Protein AF-A0AAD9KZW5-F1 (afdb_monomer_lite)

Sequence (205 aa):
MSHDETLPKPCVVCCSQININSVEDLDCFHEEILGVPLLLRVWAEHVIQNDLSQENQIQWEGDLALLVDTSHPMIRPELERALEQARKILQSRGSFCIQVDFGPAIDQWLKVAYPRPCCTLGSIRNHKALLFITNYDKPKNCFDCTAIWWLLLGPCWLVSAPCYKLYRNFKCVDIKICPDIAVVRRTILPSGKIVEVTRCKLPFS

pLDDT: mean 77.29, std 16.33, range [33.62, 96.62]

Foldseek 3Di:
DDPPPPDPDADEPADLEDAAAALVSLVVCLVVVAQHKYKYKKWWWKWKQAPPPNDTDTPDTDIDIDTHGCNDPQNVVLVVVVSVVCSVCVVVVAWEKEKEDQPVQVVVQCCQQPPDDPRIDMDIDDIPPIHIYINDDDPDPVPPDDPVCCVVCVVVCVVVVVVVVVVCVVGYHYHYHHRNDHDWDWDQDPVRDIDTDDPDDPPDD

Organism: Ridgeia piscesae (NCBI:txid27915)

Secondary structur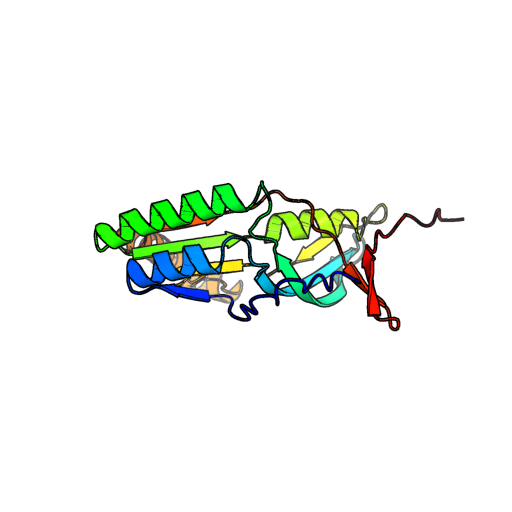e (DSSP, 8-state):
-------PPPB----SEEE--SHHHHHHHHHHHTTS-EEEEEEEEEEEEETTT--EEEEEEEEEEEEE-TTSTTTHHHHHHHHHHHHHHHHTT-EEEEEEE-HHHHHHHHHHHSPPPTTEEEEEE----EEEEESS-----TT---HHHHHHHHHHHHHHHHHHHHHHHHHEEEEEE--------EEE-TTS-EEE---PPP---

Radius of gyration: 20.92 Å; chains: 1; bounding box: 44×69×51 Å

Structure (mmCIF, N/CA/C/O backbone):
data_AF-A0AAD9KZW5-F1
#
_entry.id   AF-A0AAD9KZW5-F1
#
loop_
_atom_site.group_PDB
_atom_site.id
_atom_site.type_symbol
_atom_site.label_atom_id
_atom_site.label_alt_id
_atom_site.label_comp_id
_atom_site.label_asym_id
_atom_site.label_entity_id
_atom_site.label_seq_id
_atom_site.pdbx_PDB_ins_code
_atom_site.Cartn_x
_atom_site.Cartn_y
_atom_site.Cartn_z
_atom_site.occupancy
_atom_site.B_iso_or_equiv
_atom_site.auth_seq_id
_atom_site.auth_comp_id
_atom_site.auth_asym_id
_atom_site.auth_atom_id
_atom_site.pdbx_PDB_model_num
ATOM 1 N N . MET A 1 1 ? 14.143 -41.069 -2.132 1.00 37.19 1 MET A N 1
ATOM 2 C CA . MET A 1 1 ? 13.170 -40.249 -1.383 1.00 37.19 1 MET A CA 1
ATOM 3 C C . MET A 1 1 ? 13.412 -38.805 -1.770 1.00 37.19 1 MET A C 1
ATOM 5 O O . MET A 1 1 ? 14.279 -38.154 -1.209 1.00 37.19 1 MET A O 1
ATOM 9 N N . SER A 1 2 ? 12.751 -38.367 -2.835 1.00 34.50 2 SER A N 1
ATOM 10 C CA . SER A 1 2 ? 12.717 -36.972 -3.265 1.00 34.50 2 SER A CA 1
ATOM 11 C C . SER A 1 2 ? 11.780 -36.226 -2.323 1.00 34.50 2 SER A C 1
ATOM 13 O O . SER A 1 2 ? 10.588 -36.524 -2.291 1.00 34.50 2 SER A O 1
ATOM 15 N N . HIS A 1 3 ? 12.338 -35.328 -1.514 1.00 33.62 3 HIS A N 1
ATOM 16 C CA . HIS A 1 3 ? 11.555 -34.356 -0.766 1.00 33.62 3 HIS A CA 1
ATOM 17 C C . HIS A 1 3 ? 10.870 -33.443 -1.781 1.00 33.62 3 HIS A C 1
ATOM 19 O O . HIS A 1 3 ? 11.518 -32.632 -2.436 1.00 33.62 3 HIS A O 1
ATOM 25 N N . ASP A 1 4 ? 9.573 -33.659 -1.960 1.00 37.12 4 ASP A N 1
ATOM 26 C CA . ASP A 1 4 ? 8.692 -32.754 -2.680 1.00 37.12 4 ASP A CA 1
ATOM 27 C C . ASP A 1 4 ? 8.495 -31.538 -1.762 1.00 37.12 4 ASP A C 1
ATOM 29 O O . ASP A 1 4 ? 7.662 -31.548 -0.854 1.00 37.12 4 ASP A O 1
ATOM 33 N N . GLU A 1 5 ? 9.373 -30.538 -1.890 1.00 41.00 5 GLU A N 1
ATOM 34 C CA . GLU A 1 5 ? 9.181 -29.219 -1.285 1.00 41.00 5 GLU A CA 1
ATOM 35 C C . GLU A 1 5 ? 7.970 -28.577 -1.963 1.00 41.00 5 GLU A C 1
ATOM 37 O O . GLU A 1 5 ? 8.077 -27.843 -2.948 1.00 41.00 5 GLU A O 1
ATOM 42 N N . THR A 1 6 ? 6.783 -28.874 -1.442 1.00 42.19 6 THR A N 1
ATOM 43 C CA . THR A 1 6 ? 5.572 -28.135 -1.769 1.00 42.19 6 THR A CA 1
ATOM 44 C C . THR A 1 6 ? 5.758 -26.700 -1.293 1.00 42.19 6 THR A C 1
ATOM 46 O O . THR A 1 6 ? 5.513 -26.386 -0.128 1.00 42.19 6 THR A O 1
ATOM 49 N N . LEU A 1 7 ? 6.225 -25.837 -2.200 1.00 48.34 7 LEU A N 1
ATOM 50 C CA . LEU A 1 7 ? 6.219 -24.388 -2.035 1.00 48.34 7 LEU A CA 1
ATOM 51 C C . LEU A 1 7 ? 4.841 -23.960 -1.508 1.00 48.34 7 LEU A C 1
ATOM 53 O O . LEU A 1 7 ? 3.823 -24.401 -2.061 1.00 48.34 7 LEU A O 1
ATOM 57 N N . PRO A 1 8 ? 4.779 -23.123 -0.457 1.00 49.31 8 PRO A N 1
ATOM 58 C CA . PRO A 1 8 ? 3.511 -22.631 0.052 1.00 49.31 8 PRO A CA 1
ATOM 59 C C . PRO A 1 8 ? 2.745 -21.970 -1.095 1.00 49.31 8 PRO A C 1
ATOM 61 O O . PRO A 1 8 ? 3.276 -21.116 -1.811 1.00 49.31 8 PRO A O 1
ATOM 64 N N . LYS A 1 9 ? 1.500 -22.412 -1.307 1.00 50.34 9 LYS A N 1
ATOM 65 C CA . LYS A 1 9 ? 0.620 -21.802 -2.305 1.00 50.34 9 LYS A CA 1
ATOM 66 C C . LYS A 1 9 ? 0.471 -20.322 -1.938 1.00 50.34 9 LYS A C 1
ATOM 68 O O . LYS A 1 9 ? 0.124 -20.039 -0.793 1.00 50.34 9 LYS A O 1
ATOM 73 N N . PRO A 1 10 ? 0.741 -19.386 -2.862 1.00 52.50 10 PRO A N 1
ATOM 74 C CA . PRO A 1 10 ? 0.616 -17.971 -2.556 1.00 52.50 10 PRO A CA 1
ATOM 75 C C . PRO A 1 10 ? -0.830 -17.654 -2.171 1.00 52.50 10 PRO A C 1
ATOM 77 O O . PRO A 1 10 ? -1.760 -18.070 -2.870 1.00 52.50 10 PRO A O 1
ATOM 80 N N . CYS A 1 11 ? -1.021 -16.902 -1.085 1.00 50.88 11 CYS A N 1
ATOM 81 C CA . CYS A 1 11 ? -2.323 -16.320 -0.787 1.00 50.88 11 CYS A CA 1
ATOM 82 C C . CYS A 1 11 ? -2.578 -15.210 -1.804 1.00 50.88 11 CYS A C 1
ATOM 84 O O . CYS A 1 11 ? -1.942 -14.152 -1.809 1.00 50.88 11 CYS A O 1
ATOM 86 N N . VAL A 1 12 ? -3.500 -15.482 -2.725 1.00 48.91 12 VAL A N 1
ATOM 87 C CA . VAL A 1 12 ? -3.888 -14.531 -3.761 1.00 48.91 12 VAL A CA 1
ATOM 88 C C . VAL A 1 12 ? -4.781 -13.469 -3.130 1.00 48.91 12 VAL A C 1
ATOM 90 O O . VAL A 1 12 ? -6.002 -13.594 -3.095 1.00 48.91 12 VAL A O 1
ATOM 93 N N . VAL A 1 13 ? -4.171 -12.392 -2.643 1.00 53.22 13 VAL A N 1
ATOM 94 C CA . VAL A 1 13 ? -4.897 -11.189 -2.232 1.00 53.22 13 VAL A CA 1
ATOM 95 C C . VAL A 1 13 ? -5.013 -10.258 -3.438 1.00 53.22 13 VAL A C 1
ATOM 97 O O . VAL A 1 13 ? -4.308 -9.265 -3.567 1.00 53.22 13 VAL A O 1
ATOM 100 N N . CYS A 1 14 ? -5.948 -10.557 -4.343 1.00 50.81 14 CYS A N 1
ATOM 101 C CA . CYS A 1 14 ? -6.232 -9.695 -5.502 1.00 50.81 14 CYS A CA 1
ATOM 102 C C . CYS A 1 14 ? -6.841 -8.327 -5.133 1.00 50.81 14 CYS A C 1
ATOM 104 O O . CYS A 1 14 ? -7.080 -7.502 -6.017 1.00 50.81 14 CYS A O 1
ATOM 106 N N . CYS A 1 15 ? -7.127 -8.080 -3.855 1.00 59.62 15 CYS A N 1
ATOM 107 C CA . CYS A 1 15 ? -7.791 -6.869 -3.402 1.00 59.62 15 CYS A CA 1
ATOM 108 C C . CYS A 1 15 ? -6.768 -5.848 -2.896 1.00 59.62 15 CYS A C 1
ATOM 110 O O . CYS A 1 15 ? -5.981 -6.128 -2.001 1.00 59.62 15 CYS A O 1
ATOM 112 N N . SER A 1 16 ? -6.851 -4.610 -3.390 1.00 76.88 16 SER A N 1
ATOM 113 C CA . SER A 1 16 ? -6.118 -3.463 -2.823 1.00 76.88 16 SER A CA 1
ATOM 114 C C . SER A 1 16 ? -6.596 -3.074 -1.414 1.00 76.88 16 SER A C 1
ATOM 116 O O . SER A 1 16 ? -6.109 -2.100 -0.846 1.00 76.88 16 SER A O 1
ATOM 118 N N . GLN A 1 17 ? -7.601 -3.771 -0.874 1.00 88.19 17 GLN A N 1
ATOM 119 C CA . GLN A 1 17 ? -8.235 -3.493 0.409 1.00 88.19 17 GLN A CA 1
ATOM 120 C C . GLN A 1 17 ? -8.624 -4.777 1.117 1.00 88.19 17 GLN A C 1
ATOM 122 O O . GLN A 1 17 ? -9.212 -5.665 0.504 1.00 88.19 17 GLN A O 1
ATOM 127 N N . ILE A 1 18 ? -8.381 -4.796 2.417 1.00 90.38 18 ILE A N 1
ATOM 128 C CA . ILE A 1 18 ? -8.800 -5.830 3.346 1.00 90.38 18 ILE A CA 1
ATOM 129 C C . ILE A 1 18 ? -9.599 -5.133 4.441 1.00 90.38 18 ILE A C 1
ATOM 131 O O . ILE A 1 18 ? -9.119 -4.170 5.046 1.00 90.38 18 ILE A O 1
ATOM 135 N N . ASN A 1 19 ? -10.831 -5.591 4.647 1.00 93.31 19 ASN A N 1
ATOM 136 C CA . ASN A 1 19 ? -11.713 -5.049 5.671 1.00 93.31 19 ASN A CA 1
ATOM 137 C C . ASN A 1 19 ? -11.668 -5.948 6.902 1.00 93.31 19 ASN A C 1
ATOM 139 O O . ASN A 1 19 ? -11.844 -7.156 6.776 1.00 93.31 19 ASN A O 1
ATOM 143 N N . ILE A 1 20 ? -11.447 -5.352 8.069 1.00 93.31 20 ILE A N 1
ATOM 144 C CA . ILE A 1 20 ? -11.338 -6.050 9.353 1.00 93.31 20 ILE A CA 1
ATOM 145 C C . ILE A 1 20 ? -12.398 -5.468 10.274 1.00 93.31 20 ILE A C 1
ATOM 147 O O . ILE A 1 20 ? -12.357 -4.273 10.539 1.00 93.31 20 ILE A O 1
ATOM 151 N N . ASN A 1 21 ? -13.357 -6.261 10.749 1.00 91.56 21 ASN A N 1
ATOM 152 C CA . ASN A 1 21 ? -14.481 -5.723 11.525 1.00 91.56 21 ASN A CA 1
ATOM 153 C C . ASN A 1 21 ? -14.332 -5.959 13.031 1.00 91.56 21 ASN A C 1
ATOM 155 O O . ASN A 1 21 ? -14.952 -5.252 13.826 1.00 91.56 21 ASN A O 1
ATOM 159 N N . SER A 1 22 ? -13.517 -6.935 13.422 1.00 94.06 22 SER A N 1
ATOM 160 C CA . SER A 1 22 ? -13.339 -7.368 14.805 1.00 94.06 22 SER A CA 1
ATOM 161 C C . SER A 1 22 ? -11.859 -7.557 15.160 1.00 94.06 22 SER A C 1
ATOM 163 O O . SER A 1 22 ? -10.981 -7.513 14.295 1.00 94.06 22 SER A O 1
ATOM 165 N N . VAL A 1 23 ? -11.568 -7.730 16.453 1.00 95.25 23 VAL A N 1
ATOM 166 C CA . VAL A 1 23 ? -10.206 -8.062 16.911 1.00 95.25 23 VAL A CA 1
ATOM 167 C C . VAL A 1 23 ? -9.852 -9.485 16.486 1.00 95.25 23 VAL A C 1
ATOM 169 O O . VAL A 1 23 ? -8.722 -9.745 16.094 1.00 95.25 23 VAL A O 1
ATOM 172 N N . GLU A 1 24 ? -10.836 -10.376 16.490 1.00 95.06 24 GLU A N 1
ATOM 173 C CA . GLU A 1 24 ? -10.707 -11.763 16.069 1.00 95.06 24 GLU A CA 1
ATOM 174 C C . GLU A 1 24 ? -10.350 -11.856 14.579 1.00 95.06 24 GLU A C 1
ATOM 176 O O . GLU A 1 24 ? -9.455 -12.614 14.213 1.00 95.06 24 GLU A O 1
ATOM 181 N N . ASP A 1 25 ? -10.976 -11.030 13.732 1.00 94.06 25 ASP A N 1
ATOM 182 C CA . ASP A 1 25 ? -10.659 -10.927 12.302 1.00 94.06 25 ASP A CA 1
ATOM 183 C C . ASP A 1 25 ? -9.210 -10.459 12.099 1.00 94.06 25 ASP A C 1
ATOM 185 O O . ASP A 1 25 ? -8.518 -10.941 11.202 1.00 94.06 25 ASP A O 1
ATOM 189 N N . LEU A 1 26 ? -8.746 -9.514 12.928 1.00 94.12 26 LEU A N 1
ATOM 190 C CA . LEU A 1 26 ? -7.375 -9.006 12.874 1.00 94.12 26 LEU A CA 1
ATOM 191 C C . LEU A 1 26 ? -6.365 -10.081 13.275 1.00 94.12 26 LEU A C 1
ATOM 193 O O . LEU A 1 26 ? -5.326 -10.200 12.628 1.00 94.12 26 LEU A O 1
ATOM 197 N N . ASP A 1 27 ? -6.666 -10.844 14.323 1.00 93.75 27 ASP A N 1
ATOM 198 C CA . ASP A 1 27 ? -5.808 -11.921 14.813 1.00 93.75 27 ASP A CA 1
ATOM 199 C C . ASP A 1 27 ? -5.730 -13.063 13.789 1.00 93.75 27 ASP A C 1
ATOM 201 O O . ASP A 1 27 ? -4.630 -13.501 13.451 1.00 93.75 27 ASP A O 1
ATOM 205 N N . CYS A 1 28 ? -6.865 -13.459 13.199 1.00 92.06 28 CYS A N 1
ATOM 206 C CA . CYS A 1 28 ? -6.894 -14.428 12.100 1.00 92.06 28 CYS A CA 1
ATOM 207 C C . CYS A 1 28 ? -6.081 -13.923 10.901 1.00 92.06 28 CYS A C 1
ATOM 209 O O . CYS A 1 28 ? -5.241 -14.642 10.365 1.00 92.06 28 CYS A O 1
ATOM 211 N N . PHE A 1 29 ? -6.272 -12.659 10.510 1.00 91.19 29 PHE A N 1
ATOM 212 C CA . PHE A 1 29 ? -5.513 -12.055 9.417 1.00 91.19 29 PHE A CA 1
ATOM 213 C C . PHE A 1 29 ? -4.005 -12.036 9.703 1.00 91.19 29 PHE A C 1
ATOM 215 O O . PHE A 1 29 ? -3.205 -12.339 8.821 1.00 91.19 29 PHE A O 1
ATOM 222 N N . HIS A 1 30 ? -3.604 -11.694 10.926 1.00 91.81 30 HIS A N 1
ATOM 223 C CA . HIS A 1 30 ? -2.207 -11.684 11.345 1.00 91.81 30 HIS A CA 1
ATOM 224 C C . HIS A 1 30 ? -1.568 -13.078 11.232 1.00 91.81 30 HIS A C 1
ATOM 226 O O . HIS A 1 30 ? -0.461 -13.196 10.709 1.00 91.81 30 HIS A O 1
ATOM 232 N N . GLU A 1 31 ? -2.264 -14.131 11.665 1.00 89.81 31 GLU A N 1
ATOM 233 C CA . GLU A 1 31 ? -1.779 -15.514 11.567 1.00 89.81 31 GLU A CA 1
ATOM 234 C C . GLU A 1 31 ? -1.714 -16.026 10.121 1.00 89.81 31 GLU A C 1
ATOM 236 O O . GLU A 1 31 ? -0.766 -16.724 9.763 1.00 89.81 31 GLU A O 1
ATOM 241 N N . GLU A 1 32 ? -2.679 -15.660 9.275 1.00 87.31 32 GLU A N 1
ATOM 242 C CA . GLU A 1 32 ? -2.733 -16.115 7.881 1.00 87.31 32 GLU A CA 1
ATOM 243 C C . GLU A 1 32 ? -1.756 -15.381 6.960 1.00 87.31 32 GLU A C 1
ATOM 245 O O . GLU A 1 32 ? -1.274 -15.953 5.980 1.00 87.31 32 GLU A O 1
ATOM 250 N N . ILE A 1 33 ? -1.486 -14.100 7.224 1.00 86.62 33 ILE A N 1
ATOM 251 C CA . ILE A 1 33 ? -0.724 -13.261 6.298 1.00 86.62 33 ILE A CA 1
ATOM 252 C C . ILE A 1 33 ? 0.775 -13.291 6.559 1.00 86.62 33 ILE A C 1
ATOM 254 O O . ILE A 1 33 ? 1.571 -13.123 5.630 1.00 86.62 33 ILE A O 1
ATOM 258 N N . LEU A 1 34 ? 1.182 -13.477 7.814 1.00 85.25 34 LEU A N 1
ATOM 259 C CA . LEU A 1 34 ? 2.588 -13.490 8.180 1.00 85.25 34 LEU A CA 1
ATOM 260 C C . LEU A 1 34 ? 3.232 -14.805 7.755 1.00 85.25 34 LEU A C 1
ATOM 262 O O . LEU A 1 34 ? 2.826 -15.886 8.164 1.00 85.25 34 LEU A O 1
ATOM 266 N N . GLY A 1 35 ? 4.278 -14.709 6.938 1.00 79.31 35 GLY A N 1
ATOM 267 C CA . GLY A 1 35 ? 4.951 -15.887 6.394 1.00 79.31 35 GLY A CA 1
ATOM 268 C C . GLY A 1 35 ? 4.395 -16.355 5.053 1.00 79.31 35 GLY A C 1
ATOM 269 O O . GLY A 1 35 ? 4.996 -17.225 4.425 1.00 79.31 35 GLY A O 1
ATOM 270 N N . VAL A 1 36 ? 3.291 -15.765 4.585 1.00 86.06 36 VAL A N 1
ATOM 271 C CA . VAL A 1 36 ? 2.686 -16.102 3.297 1.00 86.06 36 VAL A CA 1
ATOM 272 C C . VAL A 1 36 ? 2.914 -14.976 2.288 1.00 86.06 36 VAL A C 1
ATOM 274 O O . VAL A 1 36 ? 2.609 -13.816 2.575 1.00 86.06 36 VAL A O 1
ATOM 277 N N . PRO A 1 37 ? 3.419 -15.282 1.078 1.00 85.62 37 PRO A N 1
ATOM 278 C CA . PRO A 1 37 ? 3.633 -14.255 0.078 1.00 85.62 37 PRO A CA 1
ATOM 279 C C . PRO A 1 37 ? 2.299 -13.690 -0.429 1.00 85.62 37 PRO A C 1
ATOM 281 O O . PRO A 1 37 ? 1.386 -14.426 -0.808 1.00 85.62 37 PRO A O 1
ATOM 284 N N . LEU A 1 38 ? 2.229 -12.363 -0.475 1.00 86.69 38 LEU A N 1
ATOM 285 C CA . LEU A 1 38 ? 1.104 -11.571 -0.953 1.00 86.69 38 LEU A CA 1
ATOM 286 C C . LEU A 1 38 ? 1.261 -11.263 -2.440 1.00 86.69 38 LEU A C 1
ATOM 288 O O . LEU A 1 38 ? 2.263 -10.685 -2.851 1.00 86.69 38 LEU A O 1
ATOM 292 N N . LEU A 1 39 ? 0.257 -11.589 -3.250 1.00 86.81 39 LEU A N 1
ATOM 293 C CA . LEU A 1 39 ? 0.240 -11.229 -4.668 1.00 86.81 39 LEU A CA 1
ATOM 294 C C . LEU A 1 39 ? -0.642 -10.000 -4.914 1.00 86.81 39 LEU A C 1
ATOM 296 O O . LEU A 1 39 ? -1.858 -10.087 -4.794 1.00 86.81 39 LEU A O 1
ATOM 300 N N . LEU A 1 40 ? -0.041 -8.886 -5.325 1.00 84.94 40 LEU A N 1
ATOM 301 C CA . LEU A 1 40 ? -0.713 -7.620 -5.620 1.00 84.94 40 LEU A CA 1
ATOM 302 C C . LEU A 1 40 ? -0.682 -7.326 -7.125 1.00 84.94 40 LEU A C 1
ATOM 304 O O . LEU A 1 40 ? 0.330 -7.539 -7.792 1.00 84.94 40 LEU A O 1
ATOM 308 N N . ARG A 1 41 ? -1.772 -6.775 -7.668 1.00 84.06 41 ARG A N 1
ATOM 309 C CA . ARG A 1 41 ? -1.778 -6.197 -9.021 1.00 84.06 41 ARG A CA 1
ATOM 310 C C . ARG A 1 41 ? -1.310 -4.749 -8.947 1.00 84.06 41 ARG A C 1
ATOM 312 O O . ARG A 1 41 ? -1.882 -3.958 -8.202 1.00 84.06 41 ARG A O 1
ATOM 319 N N . VAL A 1 42 ? -0.313 -4.401 -9.750 1.00 81.94 42 VAL A N 1
ATOM 320 C CA . VAL A 1 42 ? 0.249 -3.052 -9.826 1.00 81.94 42 VAL A CA 1
ATOM 321 C C . VAL A 1 42 ? 0.213 -2.587 -11.271 1.00 81.94 42 VAL A C 1
ATOM 323 O O . VAL A 1 42 ? 0.695 -3.281 -12.155 1.00 81.94 42 VAL A O 1
ATOM 326 N N . TRP A 1 43 ? -0.326 -1.398 -11.514 1.00 79.25 43 TRP A N 1
ATOM 327 C CA . TRP A 1 43 ? -0.196 -0.735 -12.810 1.00 79.25 43 TRP A CA 1
ATOM 328 C C . TRP A 1 43 ? 1.047 0.155 -12.801 1.00 79.25 43 TRP A C 1
ATOM 330 O O . TRP A 1 43 ? 1.352 0.781 -11.780 1.00 79.25 43 TRP A O 1
ATOM 340 N N . ALA A 1 44 ? 1.796 0.174 -13.898 1.00 75.75 44 ALA A N 1
ATOM 341 C CA . ALA A 1 44 ? 3.046 0.906 -13.989 1.00 75.75 44 ALA A CA 1
ATOM 342 C C . ALA A 1 44 ? 3.219 1.583 -15.351 1.00 75.75 44 ALA A C 1
ATOM 344 O O . ALA A 1 44 ? 3.018 0.956 -16.389 1.00 75.75 44 ALA A O 1
ATOM 345 N N . GLU A 1 45 ? 3.649 2.846 -15.322 1.00 74.88 45 GLU A N 1
ATOM 346 C CA . GLU A 1 45 ? 3.893 3.668 -16.506 1.00 74.88 45 GLU A CA 1
ATOM 347 C C . GLU A 1 45 ? 5.296 4.292 -16.450 1.00 74.88 45 GLU A C 1
ATOM 349 O O . GLU A 1 45 ? 5.691 4.936 -15.471 1.00 74.88 45 GLU A O 1
ATOM 354 N N . HIS A 1 46 ? 6.060 4.104 -17.523 1.00 71.25 46 HIS A N 1
ATOM 355 C CA . HIS A 1 46 ? 7.360 4.722 -17.738 1.00 71.25 46 HIS A CA 1
ATOM 356 C C . HIS A 1 46 ? 7.252 5.769 -18.851 1.00 71.25 46 HIS A C 1
ATOM 358 O O . HIS A 1 46 ? 7.108 5.432 -20.031 1.00 71.25 46 HIS A O 1
ATOM 364 N N . VAL A 1 47 ? 7.352 7.044 -18.471 1.00 72.31 47 VAL A N 1
ATOM 365 C CA . VAL A 1 47 ? 7.280 8.186 -19.388 1.00 72.31 47 VAL A CA 1
ATOM 366 C C . VAL A 1 47 ? 8.680 8.755 -19.594 1.00 72.31 47 VAL A C 1
ATOM 368 O O . VAL A 1 47 ? 9.387 9.057 -18.632 1.00 72.31 47 VAL A O 1
ATOM 371 N N . ILE A 1 48 ? 9.084 8.941 -20.847 1.00 68.06 48 ILE A N 1
ATOM 372 C CA . ILE A 1 48 ? 10.270 9.724 -21.198 1.00 68.06 48 ILE A CA 1
ATOM 373 C C . ILE A 1 48 ? 9.809 11.120 -21.603 1.00 68.06 48 ILE A C 1
ATOM 375 O O . ILE A 1 48 ? 8.973 11.270 -22.492 1.00 68.06 48 ILE A O 1
ATOM 379 N N . GLN A 1 49 ? 10.378 12.141 -20.971 1.00 65.06 49 GLN A N 1
ATOM 380 C CA . GLN A 1 49 ? 10.271 13.516 -21.430 1.00 65.06 49 GLN A CA 1
ATOM 381 C C . GLN A 1 49 ? 11.550 13.878 -22.189 1.00 65.06 49 GLN A C 1
ATOM 383 O O . GLN A 1 49 ? 12.661 13.759 -21.660 1.00 65.06 49 GLN A O 1
ATOM 388 N N . ASN A 1 50 ? 11.387 14.294 -23.444 1.00 60.47 50 ASN A N 1
ATOM 389 C CA . ASN A 1 50 ? 12.474 14.856 -24.236 1.00 60.47 50 ASN A CA 1
ATOM 390 C C . ASN A 1 50 ? 12.598 16.352 -23.934 1.00 60.47 50 ASN A C 1
ATOM 392 O O . ASN A 1 50 ? 11.635 17.103 -24.105 1.00 60.47 50 ASN A O 1
ATOM 396 N N . ASP A 1 51 ? 13.801 16.791 -23.558 1.00 59.28 51 ASP A N 1
ATOM 397 C CA . ASP A 1 51 ? 14.092 18.195 -23.222 1.00 59.28 51 ASP A CA 1
ATOM 398 C C . ASP A 1 51 ? 13.799 19.158 -24.389 1.00 59.28 51 ASP A C 1
ATOM 400 O O . ASP A 1 51 ? 13.520 20.335 -24.174 1.00 59.28 51 ASP A O 1
ATOM 404 N N . LEU A 1 52 ? 13.823 18.655 -25.629 1.00 58.47 52 LEU A N 1
ATOM 405 C CA . LEU A 1 52 ? 13.650 19.451 -26.847 1.00 58.47 52 LEU A CA 1
ATOM 406 C C . LEU A 1 52 ? 12.193 19.617 -27.300 1.00 58.47 52 LEU A C 1
ATOM 408 O O . LEU A 1 52 ? 11.904 20.580 -28.005 1.00 58.47 52 LEU A O 1
ATOM 412 N N . SER A 1 53 ? 11.284 18.705 -26.938 1.00 56.66 53 SER A N 1
ATOM 413 C CA . SER A 1 53 ? 9.914 18.708 -27.477 1.00 56.66 53 SER A CA 1
ATOM 414 C C . SER A 1 53 ? 8.821 18.983 -26.446 1.00 56.66 53 SER A C 1
ATOM 416 O O . SER A 1 53 ? 7.676 19.144 -26.850 1.00 56.66 53 SER A O 1
ATOM 418 N N . GLN A 1 54 ? 9.122 19.038 -25.139 1.00 57.00 54 GLN A N 1
ATOM 419 C CA . GLN A 1 54 ? 8.134 19.103 -24.036 1.00 57.00 54 GLN A CA 1
ATOM 420 C C . GLN A 1 54 ? 7.031 18.019 -24.061 1.00 57.00 54 GLN A C 1
ATOM 422 O O . GLN A 1 54 ? 6.243 17.930 -23.119 1.00 57.00 54 GLN A O 1
ATOM 427 N N . GLU A 1 55 ? 6.988 17.163 -25.079 1.00 58.03 55 GLU A N 1
ATOM 428 C CA . GLU A 1 55 ? 6.049 16.064 -25.204 1.00 58.03 55 GLU A CA 1
ATOM 429 C C . GLU A 1 55 ? 6.496 14.888 -24.338 1.00 58.03 55 GLU A C 1
ATOM 431 O O . GLU A 1 55 ? 7.634 14.413 -24.397 1.00 58.03 55 GLU A O 1
ATOM 436 N N . ASN A 1 56 ? 5.558 14.421 -23.519 1.00 63.47 56 ASN A N 1
ATOM 437 C CA . ASN A 1 56 ? 5.697 13.196 -22.753 1.00 63.47 56 ASN A CA 1
ATOM 438 C C . ASN A 1 56 ? 5.445 12.018 -23.688 1.00 63.47 56 ASN A C 1
ATOM 440 O O . ASN A 1 56 ? 4.314 11.813 -24.130 1.00 63.47 56 ASN A O 1
ATOM 444 N N . GLN A 1 57 ? 6.476 11.228 -23.964 1.00 66.31 57 GLN A N 1
ATOM 445 C CA . GLN A 1 57 ? 6.319 9.984 -24.698 1.00 66.31 57 GLN A CA 1
ATOM 446 C C . GLN A 1 57 ? 6.221 8.825 -23.704 1.00 66.31 57 GLN A C 1
ATOM 448 O O . GLN A 1 57 ? 7.150 8.563 -22.935 1.00 66.31 57 GLN A O 1
ATOM 453 N N . ILE A 1 58 ? 5.090 8.118 -23.718 1.00 67.25 58 ILE A N 1
ATOM 454 C CA . ILE A 1 58 ? 4.927 6.875 -22.957 1.00 67.25 58 ILE A CA 1
ATOM 455 C C . ILE A 1 58 ? 5.830 5.832 -23.614 1.00 67.25 58 ILE A C 1
ATOM 457 O O . ILE A 1 58 ? 5.585 5.405 -24.741 1.00 67.25 58 ILE A O 1
ATOM 461 N N . GLN A 1 59 ? 6.908 5.449 -22.932 1.00 69.25 59 GLN A N 1
ATOM 462 C CA . GLN A 1 59 ? 7.816 4.422 -23.438 1.00 69.25 59 GLN A CA 1
ATOM 463 C C . GLN A 1 59 ? 7.268 3.026 -23.145 1.00 69.25 59 GLN A C 1
ATOM 465 O O . GLN A 1 59 ? 7.463 2.100 -23.931 1.00 69.25 59 GLN A O 1
ATOM 470 N N . TRP A 1 60 ? 6.618 2.865 -21.993 1.00 70.06 60 TRP A N 1
ATOM 471 C CA . TRP A 1 60 ? 6.050 1.596 -21.573 1.00 70.06 60 TRP A CA 1
ATOM 472 C C . TRP A 1 60 ? 4.914 1.812 -20.574 1.00 70.06 60 TRP A C 1
ATOM 474 O O . TRP A 1 60 ? 5.050 2.592 -19.635 1.00 70.06 60 TRP A O 1
ATOM 484 N N . GLU A 1 61 ? 3.825 1.078 -20.758 1.00 77.31 61 GLU A N 1
ATOM 485 C CA . GLU A 1 61 ? 2.704 0.986 -19.828 1.00 77.31 61 GLU A CA 1
ATOM 486 C C . GLU A 1 61 ? 2.331 -0.493 -19.689 1.00 77.31 61 GLU A C 1
ATOM 488 O O . GLU A 1 61 ? 2.303 -1.225 -20.686 1.00 77.31 61 GLU A O 1
ATOM 493 N N . GLY A 1 62 ? 2.066 -0.960 -18.468 1.00 74.12 62 GLY A N 1
ATOM 494 C CA . GLY A 1 62 ? 1.611 -2.331 -18.276 1.00 74.12 62 GLY A CA 1
ATOM 495 C C . GLY A 1 62 ? 1.127 -2.679 -16.874 1.00 74.12 62 GLY A C 1
ATOM 496 O O . GLY A 1 62 ? 1.527 -2.085 -15.871 1.00 74.12 62 GLY A O 1
ATOM 497 N N . ASP A 1 63 ? 0.281 -3.710 -16.824 1.00 80.00 63 ASP A N 1
ATOM 498 C CA . ASP A 1 63 ? -0.084 -4.413 -15.598 1.00 80.00 63 ASP A CA 1
ATOM 499 C C . ASP A 1 63 ? 1.045 -5.365 -15.175 1.00 80.00 63 ASP A C 1
ATOM 501 O O . ASP A 1 63 ? 1.495 -6.223 -15.938 1.00 80.00 63 ASP A O 1
ATOM 505 N N . LEU A 1 64 ? 1.482 -5.227 -13.929 1.00 79.94 64 LEU A N 1
ATOM 506 C CA . LEU A 1 64 ? 2.467 -6.067 -13.267 1.00 79.94 64 LEU A CA 1
ATOM 507 C C . LEU A 1 64 ? 1.833 -6.799 -12.085 1.00 79.94 64 LEU A C 1
ATOM 509 O O . LEU A 1 64 ? 0.873 -6.340 -11.464 1.00 79.94 64 LEU A O 1
ATOM 513 N N . ALA A 1 65 ? 2.427 -7.937 -11.745 1.00 84.75 65 ALA A N 1
ATOM 514 C CA . ALA A 1 65 ? 2.147 -8.651 -10.513 1.00 84.75 65 ALA A CA 1
ATOM 515 C C . ALA A 1 65 ? 3.318 -8.440 -9.545 1.00 84.75 65 ALA A C 1
ATOM 517 O O . ALA A 1 65 ? 4.459 -8.776 -9.865 1.00 84.75 65 ALA A O 1
ATOM 518 N N . LEU A 1 66 ? 3.038 -7.870 -8.377 1.00 85.75 66 LEU A N 1
ATOM 519 C CA . LEU A 1 66 ? 3.991 -7.689 -7.291 1.00 85.75 66 LEU A CA 1
ATOM 520 C C . LEU A 1 66 ? 3.782 -8.811 -6.276 1.00 85.75 66 LEU A C 1
ATOM 522 O O . LEU A 1 66 ? 2.740 -8.881 -5.632 1.00 85.75 66 LEU A O 1
ATOM 526 N N . LEU A 1 67 ? 4.777 -9.683 -6.138 1.00 88.69 67 LEU A N 1
ATOM 527 C CA . LEU A 1 67 ? 4.801 -10.698 -5.092 1.00 88.69 67 LEU A CA 1
ATOM 528 C C . LEU A 1 67 ? 5.598 -10.154 -3.903 1.00 88.69 67 LEU A C 1
ATOM 530 O O . LEU A 1 67 ? 6.795 -9.900 -4.026 1.00 88.69 67 LEU A O 1
ATOM 534 N N . VAL A 1 68 ? 4.932 -9.968 -2.771 1.00 88.00 68 VAL A N 1
ATOM 535 C CA . VAL A 1 68 ? 5.509 -9.430 -1.541 1.00 88.00 68 VAL A CA 1
ATOM 536 C C . VAL A 1 68 ? 5.698 -10.564 -0.547 1.00 88.00 68 VAL A C 1
ATOM 538 O O . VAL A 1 68 ? 4.731 -11.172 -0.100 1.00 88.00 68 VAL A O 1
ATOM 541 N N . ASP A 1 69 ? 6.943 -10.835 -0.180 1.00 89.00 69 ASP A N 1
ATOM 542 C CA . ASP A 1 69 ? 7.259 -11.788 0.880 1.00 89.00 69 ASP A CA 1
ATOM 543 C C . ASP A 1 69 ? 7.077 -11.134 2.257 1.00 89.00 69 ASP A C 1
ATOM 545 O O . ASP A 1 69 ? 7.930 -10.379 2.722 1.00 89.00 69 ASP A O 1
ATOM 549 N N . THR A 1 70 ? 5.961 -11.419 2.928 1.00 88.62 70 THR A N 1
ATOM 550 C CA . THR A 1 70 ? 5.658 -10.866 4.259 1.00 88.62 70 THR A CA 1
ATOM 551 C C . THR A 1 70 ? 6.577 -11.398 5.355 1.00 88.62 70 THR A C 1
ATOM 553 O O . THR A 1 70 ? 6.623 -10.811 6.434 1.00 88.62 70 THR A O 1
ATOM 556 N N . SER A 1 71 ? 7.330 -12.474 5.098 1.00 88.31 71 SER A N 1
ATOM 557 C CA . SER A 1 71 ? 8.330 -13.008 6.027 1.00 88.31 71 SER A CA 1
ATOM 558 C C . SER A 1 71 ? 9.639 -12.215 6.012 1.00 88.31 71 SER A C 1
ATOM 560 O O . SER A 1 71 ? 10.459 -12.361 6.921 1.00 88.31 71 SER A O 1
ATOM 562 N N . HIS A 1 72 ? 9.825 -11.353 5.005 1.00 87.88 72 HIS A N 1
ATOM 563 C CA . HIS A 1 72 ? 11.058 -10.609 4.804 1.00 87.88 72 HIS A CA 1
ATOM 564 C C . HIS A 1 72 ? 11.390 -9.746 6.037 1.00 87.88 72 HIS A C 1
ATOM 566 O O . HIS A 1 72 ? 10.516 -9.021 6.526 1.00 87.88 72 HIS A O 1
ATOM 572 N N . PRO A 1 73 ? 12.650 -9.739 6.521 1.00 87.38 73 PRO A N 1
ATOM 573 C CA . PRO A 1 73 ? 13.039 -9.087 7.779 1.00 87.38 73 PRO A CA 1
ATOM 574 C C . PRO A 1 73 ? 12.808 -7.571 7.809 1.00 87.38 73 PRO A C 1
ATOM 576 O O . PRO A 1 73 ? 12.795 -6.983 8.884 1.00 87.38 73 PRO A O 1
ATOM 579 N N . MET A 1 74 ? 12.617 -6.935 6.651 1.00 86.50 74 MET A N 1
ATOM 580 C CA . MET A 1 74 ? 12.278 -5.509 6.559 1.00 86.50 74 MET A CA 1
ATOM 581 C C . MET A 1 74 ? 10.771 -5.234 6.443 1.00 86.50 74 MET A C 1
ATOM 583 O O . MET A 1 74 ? 10.349 -4.128 6.745 1.00 86.50 74 MET A O 1
ATOM 587 N N . ILE A 1 75 ? 9.954 -6.216 6.040 1.00 89.38 75 ILE A N 1
ATOM 588 C CA . ILE A 1 75 ? 8.487 -6.062 5.947 1.00 89.38 75 ILE A CA 1
ATOM 589 C C . ILE A 1 75 ? 7.839 -6.487 7.251 1.00 89.38 75 ILE A C 1
ATOM 591 O O . ILE A 1 75 ? 7.016 -5.763 7.808 1.00 89.38 75 ILE A O 1
ATOM 595 N N . ARG A 1 76 ? 8.231 -7.666 7.741 1.00 91.62 76 ARG A N 1
ATOM 596 C CA . ARG A 1 76 ? 7.595 -8.321 8.876 1.00 91.62 76 ARG A CA 1
ATOM 597 C C . ARG A 1 76 ? 7.505 -7.416 10.109 1.00 91.62 76 ARG A C 1
ATOM 599 O O . ARG A 1 76 ? 6.392 -7.242 10.596 1.00 91.62 76 ARG A O 1
ATOM 606 N N . PRO A 1 77 ? 8.590 -6.768 10.582 1.00 92.50 77 PRO A N 1
ATOM 607 C CA . PRO A 1 77 ? 8.513 -5.965 11.801 1.00 92.50 77 PRO A CA 1
ATOM 608 C C . PRO A 1 77 ? 7.658 -4.706 11.633 1.00 92.50 77 PRO A C 1
ATOM 610 O O . PRO A 1 77 ? 7.041 -4.246 12.593 1.00 92.50 77 PRO A O 1
ATOM 613 N N . GLU A 1 78 ? 7.632 -4.118 10.433 1.00 93.31 78 GLU A N 1
ATOM 614 C CA . GLU A 1 78 ? 6.799 -2.945 10.159 1.00 93.31 78 GLU A CA 1
ATOM 615 C C . GLU A 1 78 ? 5.319 -3.319 10.117 1.00 93.31 78 GLU A C 1
ATOM 617 O O . GLU A 1 78 ? 4.492 -2.627 10.716 1.00 93.31 78 GLU A O 1
ATOM 622 N N . LEU A 1 79 ? 5.000 -4.441 9.467 1.00 93.00 79 LEU A N 1
ATOM 623 C CA . LEU A 1 79 ? 3.646 -4.969 9.382 1.00 93.00 79 LEU A CA 1
ATOM 624 C C . LEU A 1 79 ? 3.127 -5.402 10.759 1.00 93.00 79 LEU A C 1
ATOM 626 O O . LEU A 1 79 ? 2.045 -4.974 11.149 1.00 93.00 79 LEU A O 1
ATOM 630 N N . GLU A 1 80 ? 3.911 -6.161 11.528 1.00 94.94 80 GLU A N 1
ATOM 631 C CA . GLU A 1 80 ? 3.574 -6.561 12.904 1.00 94.94 80 GLU A CA 1
ATOM 632 C C . GLU A 1 80 ? 3.331 -5.332 13.793 1.00 94.94 80 GLU A C 1
ATOM 634 O O . GLU A 1 80 ? 2.325 -5.257 14.497 1.00 94.94 80 GLU A O 1
ATOM 639 N N . ARG A 1 81 ? 4.196 -4.310 13.711 1.00 95.38 81 ARG A N 1
ATOM 640 C CA . ARG A 1 81 ? 4.021 -3.059 14.464 1.00 95.38 81 ARG A CA 1
ATOM 641 C C . ARG A 1 81 ? 2.715 -2.349 14.104 1.00 95.38 81 ARG A C 1
ATOM 643 O O . ARG A 1 81 ? 2.044 -1.834 14.997 1.00 95.38 81 ARG A O 1
ATOM 650 N N . ALA A 1 82 ? 2.368 -2.286 12.822 1.00 95.88 82 ALA A N 1
ATOM 651 C CA . ALA A 1 82 ? 1.141 -1.640 12.368 1.00 95.88 82 ALA A CA 1
ATOM 652 C C . ALA A 1 82 ? -0.117 -2.428 12.761 1.00 95.88 82 ALA A C 1
ATOM 654 O O . ALA A 1 82 ? -1.103 -1.825 13.186 1.00 95.88 82 ALA A O 1
ATOM 655 N N . LEU A 1 83 ? -0.075 -3.760 12.676 1.00 95.69 83 LEU A N 1
ATOM 656 C CA . LEU A 1 83 ? -1.165 -4.633 13.115 1.00 95.69 83 LEU A CA 1
ATOM 657 C C . LEU A 1 83 ? -1.380 -4.528 14.629 1.00 95.69 83 LEU A C 1
ATOM 659 O O . LEU A 1 83 ? -2.512 -4.374 15.075 1.00 95.69 83 LEU A O 1
ATOM 663 N N . GLU A 1 84 ? -0.311 -4.476 15.424 1.00 96.19 84 GLU A N 1
ATOM 664 C CA . GLU A 1 84 ? -0.409 -4.276 16.873 1.00 96.19 84 GLU A CA 1
ATOM 665 C C . GLU A 1 84 ? -0.993 -2.896 17.235 1.00 96.19 84 GLU A C 1
ATOM 667 O O . GLU A 1 84 ? -1.792 -2.762 18.164 1.00 96.19 84 GLU A O 1
ATOM 672 N N . GLN A 1 85 ? -0.654 -1.845 16.480 1.00 96.25 85 GLN A N 1
ATOM 673 C CA . GLN A 1 85 ? -1.301 -0.537 16.632 1.00 96.25 85 GLN A CA 1
ATOM 674 C C . GLN A 1 85 ? -2.797 -0.601 16.298 1.00 96.25 85 GLN A C 1
ATOM 676 O O . GLN A 1 85 ? -3.615 -0.092 17.069 1.00 96.25 85 GLN A O 1
ATOM 681 N N . ALA A 1 86 ? -3.169 -1.256 15.196 1.00 96.31 86 ALA A N 1
ATOM 682 C CA . ALA A 1 86 ? -4.566 -1.455 14.815 1.00 96.31 86 ALA A CA 1
ATOM 683 C C . ALA A 1 86 ? -5.348 -2.250 15.869 1.00 96.31 86 ALA A C 1
ATOM 685 O O . ALA A 1 86 ? -6.482 -1.889 16.186 1.00 96.31 86 ALA A O 1
ATOM 686 N N . ARG A 1 87 ? -4.722 -3.256 16.489 1.00 96.62 87 ARG A N 1
ATOM 687 C CA . ARG A 1 87 ? -5.308 -4.038 17.583 1.00 96.62 87 ARG A CA 1
ATOM 688 C C . ARG A 1 87 ? -5.705 -3.157 18.762 1.00 96.62 87 ARG A C 1
ATOM 690 O O . ARG A 1 87 ? -6.842 -3.224 19.225 1.00 96.62 87 ARG A O 1
ATOM 697 N N . LYS A 1 88 ? -4.807 -2.273 19.207 1.00 96.56 88 LYS A N 1
ATOM 698 C CA . LYS A 1 88 ? -5.078 -1.312 20.295 1.00 96.56 88 LYS A CA 1
ATOM 699 C C . LYS A 1 88 ? -6.216 -0.348 19.946 1.00 96.56 88 LYS A C 1
ATOM 701 O O . LYS A 1 88 ? -7.040 -0.010 20.800 1.00 96.56 88 LYS A O 1
ATOM 706 N N . ILE A 1 89 ? -6.290 0.081 18.687 1.00 95.81 89 ILE A N 1
ATOM 707 C CA . ILE A 1 89 ? -7.365 0.955 18.200 1.00 95.81 89 ILE A CA 1
ATOM 708 C C . ILE A 1 89 ? -8.708 0.211 18.195 1.00 95.81 89 ILE A C 1
ATOM 710 O O . ILE A 1 89 ? -9.694 0.736 18.706 1.00 95.81 89 ILE A O 1
ATOM 714 N N . LEU A 1 90 ? -8.753 -1.032 17.714 1.00 94.94 90 LEU A N 1
ATOM 715 C CA . LEU A 1 90 ? -9.962 -1.861 17.751 1.00 94.94 90 LEU A CA 1
ATOM 716 C C . LEU A 1 90 ? -10.440 -2.142 19.181 1.00 94.94 90 LEU A C 1
ATOM 718 O O . LEU A 1 90 ? -11.630 -2.013 19.463 1.00 94.94 90 LEU A O 1
ATOM 722 N N . GLN A 1 91 ? -9.526 -2.456 20.105 1.00 95.50 91 GLN A N 1
ATOM 723 C CA . GLN A 1 91 ? -9.856 -2.691 21.519 1.00 95.50 91 GLN A CA 1
ATOM 724 C C . GLN A 1 91 ? -10.483 -1.460 22.190 1.00 95.50 91 GLN A C 1
ATOM 726 O O . GLN A 1 91 ? -11.374 -1.590 23.028 1.00 95.50 91 GLN A O 1
ATOM 731 N N . SER A 1 92 ? -10.065 -0.257 21.788 1.00 94.88 92 SER A N 1
ATOM 732 C CA . SER A 1 92 ? -10.660 1.010 22.235 1.00 94.88 92 SER A CA 1
ATOM 733 C C . SER A 1 92 ? -11.905 1.427 21.436 1.00 94.88 92 SER A C 1
ATOM 735 O O . SER A 1 92 ? -12.418 2.528 21.633 1.00 94.88 92 SER A O 1
ATOM 737 N N . ARG A 1 93 ? -12.431 0.543 20.571 1.00 93.69 93 ARG A N 1
ATOM 738 C CA . ARG A 1 93 ? -13.566 0.780 19.657 1.00 93.69 93 ARG A CA 1
ATOM 739 C C . ARG A 1 93 ? -13.343 1.935 18.673 1.00 93.69 93 ARG A C 1
ATOM 741 O O . ARG A 1 93 ? -14.300 2.562 18.222 1.00 93.69 93 ARG A O 1
ATOM 748 N N . GLY A 1 94 ? -12.087 2.231 18.356 1.00 93.69 94 GLY A N 1
ATOM 749 C CA . GLY A 1 94 ? -11.707 3.218 17.356 1.00 93.69 94 GLY A CA 1
ATOM 750 C C . GLY A 1 94 ? -11.690 2.654 15.936 1.00 93.69 94 GLY A C 1
ATOM 751 O O . GLY A 1 94 ? -11.859 1.453 15.700 1.00 93.69 94 GLY A O 1
ATOM 752 N N . SER A 1 95 ? -11.437 3.541 14.977 1.00 95.75 95 SER A N 1
ATOM 753 C CA . SER A 1 95 ? -11.222 3.161 13.583 1.00 95.75 95 SER A CA 1
ATOM 754 C C . SER A 1 95 ? -9.787 3.406 13.138 1.00 95.75 95 SER A C 1
ATOM 756 O O . SER A 1 95 ? -9.128 4.340 13.601 1.00 95.75 95 SER A O 1
ATOM 758 N N . PHE A 1 96 ? -9.303 2.575 12.222 1.00 95.81 96 PHE A N 1
ATOM 759 C CA . PHE A 1 96 ? -7.943 2.628 11.709 1.00 95.81 96 PHE A CA 1
ATOM 760 C C . PHE A 1 96 ? -7.894 2.357 10.205 1.00 95.81 96 PHE A C 1
ATOM 762 O O . PHE A 1 96 ? -8.767 1.702 9.629 1.00 95.81 96 PHE A O 1
ATOM 769 N N . CYS A 1 97 ? -6.825 2.823 9.569 1.00 95.62 97 CYS A N 1
ATOM 770 C CA . CYS A 1 97 ? -6.486 2.490 8.195 1.00 95.62 97 CYS A CA 1
ATOM 771 C C . CYS A 1 97 ? -4.971 2.332 8.080 1.00 95.62 97 CYS A C 1
ATOM 773 O O . CYS A 1 97 ? -4.231 3.312 8.139 1.00 95.62 97 CYS A O 1
ATOM 775 N N . ILE A 1 98 ? -4.509 1.098 7.905 1.00 95.56 98 ILE A N 1
ATOM 776 C CA . ILE A 1 98 ? -3.120 0.802 7.566 1.00 95.56 98 ILE A CA 1
ATOM 777 C C . ILE A 1 98 ? -2.977 0.923 6.051 1.00 95.56 98 ILE A C 1
ATOM 779 O O . ILE A 1 98 ? -3.695 0.264 5.300 1.00 95.56 98 ILE A O 1
ATOM 783 N N . GLN A 1 99 ? -2.042 1.750 5.605 1.00 94.00 99 GLN A N 1
ATOM 784 C CA . GLN A 1 99 ? -1.630 1.873 4.216 1.00 94.00 99 GLN A CA 1
ATOM 785 C C . GLN A 1 99 ? -0.201 1.356 4.081 1.00 94.00 99 GLN A C 1
ATOM 787 O O . GLN A 1 99 ? 0.734 1.974 4.590 1.00 94.00 99 GLN A O 1
ATOM 792 N N . VAL A 1 100 ? -0.030 0.258 3.351 1.00 92.19 100 VAL A N 1
ATOM 793 C CA . VAL A 1 100 ? 1.284 -0.248 2.948 1.00 92.19 100 VAL A CA 1
ATOM 794 C C . VAL A 1 100 ? 1.577 0.252 1.542 1.00 92.19 100 VAL A C 1
ATOM 796 O O . VAL A 1 100 ? 0.847 -0.059 0.601 1.00 92.19 100 VAL A O 1
ATOM 799 N N . ASP A 1 101 ? 2.613 1.072 1.423 1.00 89.75 101 ASP A N 1
ATOM 800 C CA . ASP A 1 101 ? 3.000 1.772 0.206 1.00 89.75 101 ASP A CA 1
ATOM 801 C C . ASP A 1 101 ? 4.316 1.213 -0.336 1.00 89.75 101 ASP A C 1
ATOM 803 O O . ASP A 1 101 ? 5.396 1.514 0.172 1.00 89.75 101 ASP A O 1
ATOM 807 N N . PHE A 1 102 ? 4.216 0.390 -1.380 1.00 87.62 102 PHE A N 1
ATOM 808 C CA . PHE A 1 102 ? 5.371 -0.163 -2.091 1.00 87.62 102 PHE A CA 1
ATOM 809 C C . PHE A 1 102 ? 5.840 0.738 -3.243 1.00 87.62 102 PHE A C 1
ATOM 811 O O . PHE A 1 102 ? 6.791 0.387 -3.942 1.00 87.62 102 PHE A O 1
ATOM 818 N N . GLY A 1 103 ? 5.192 1.890 -3.462 1.00 84.81 103 GLY A N 1
ATOM 819 C CA . GLY A 1 103 ? 5.534 2.834 -4.526 1.00 84.81 103 GLY A CA 1
ATOM 820 C C . GLY A 1 103 ? 7.013 3.238 -4.521 1.00 84.81 103 GLY A C 1
ATOM 821 O O . GLY A 1 103 ? 7.672 3.041 -5.540 1.00 84.81 103 GLY A O 1
ATOM 822 N N . PRO A 1 104 ? 7.582 3.690 -3.385 1.00 84.25 104 PRO A N 1
ATOM 823 C CA . PRO A 1 104 ? 8.989 4.092 -3.314 1.00 84.25 104 PRO A CA 1
ATOM 824 C C . PRO A 1 104 ? 9.981 2.989 -3.719 1.00 84.25 104 PRO A C 1
ATOM 826 O O . PRO A 1 104 ? 10.941 3.252 -4.446 1.00 84.25 104 PRO A O 1
ATOM 829 N N . ALA A 1 105 ? 9.730 1.746 -3.298 1.00 84.38 105 ALA A N 1
ATOM 830 C CA . ALA A 1 105 ? 10.570 0.595 -3.628 1.00 84.38 105 ALA A CA 1
ATOM 831 C C . ALA A 1 105 ? 10.524 0.265 -5.133 1.00 84.38 105 ALA A C 1
ATOM 833 O O . ALA A 1 105 ? 11.551 -0.012 -5.760 1.00 84.38 105 ALA A O 1
ATOM 834 N N . ILE A 1 106 ? 9.336 0.355 -5.744 1.00 81.44 106 ILE A N 1
ATOM 835 C CA . ILE A 1 106 ? 9.155 0.176 -7.191 1.00 81.44 106 ILE A CA 1
ATOM 836 C C . ILE A 1 106 ? 9.816 1.315 -7.968 1.00 81.44 106 ILE A C 1
ATOM 838 O O . ILE A 1 106 ? 10.500 1.048 -8.955 1.00 81.44 106 ILE A O 1
ATOM 842 N N . ASP A 1 107 ? 9.674 2.561 -7.514 1.00 79.31 107 ASP A N 1
ATOM 843 C CA . ASP A 1 107 ? 10.309 3.727 -8.133 1.00 79.31 107 ASP A CA 1
ATOM 844 C C . ASP A 1 107 ? 11.833 3.573 -8.161 1.00 79.31 107 ASP A C 1
ATOM 846 O O . ASP A 1 107 ? 12.484 3.861 -9.170 1.00 79.31 107 ASP A O 1
ATOM 850 N N . GLN A 1 108 ? 12.422 3.108 -7.057 1.00 80.06 108 GLN A N 1
ATOM 851 C CA . GLN A 1 108 ? 13.854 2.841 -6.978 1.00 80.06 108 GLN A CA 1
ATOM 852 C C . GLN A 1 108 ? 14.271 1.731 -7.944 1.00 80.06 108 GLN A C 1
ATOM 854 O O . GLN A 1 108 ? 15.247 1.895 -8.679 1.00 80.06 108 GLN A O 1
ATOM 859 N N . TRP A 1 109 ? 13.523 0.630 -7.993 1.00 80.94 109 TRP A N 1
ATOM 860 C CA . TRP A 1 109 ? 13.799 -0.456 -8.929 1.00 80.94 109 TRP A CA 1
ATOM 861 C C . TRP A 1 109 ? 13.685 -0.019 -10.389 1.00 80.94 109 TRP A C 1
ATOM 863 O O . TRP A 1 109 ? 14.565 -0.338 -11.189 1.00 80.94 109 TRP A O 1
ATOM 873 N N . LEU A 1 110 ? 12.664 0.759 -10.748 1.00 77.00 110 LEU A N 1
ATOM 874 C CA . LEU A 1 110 ? 12.488 1.253 -12.112 1.00 77.00 110 LEU A CA 1
ATOM 875 C C . LEU A 1 110 ? 13.630 2.170 -12.542 1.00 77.00 110 LEU A C 1
ATOM 877 O O . LEU A 1 110 ? 14.111 2.029 -13.665 1.00 77.00 110 LEU A O 1
ATOM 881 N N . LYS A 1 111 ? 14.130 3.038 -11.652 1.00 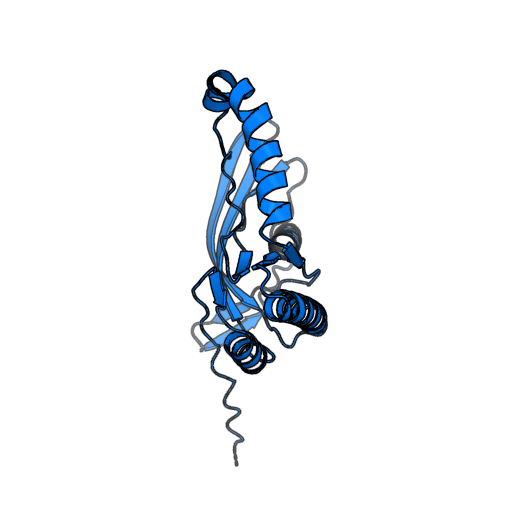76.81 111 LYS A N 1
ATOM 882 C CA . LYS A 1 111 ? 15.318 3.867 -11.930 1.00 76.81 111 LYS A CA 1
ATOM 883 C C . LYS A 1 111 ? 16.550 3.027 -12.274 1.00 76.81 111 LYS A C 1
ATOM 885 O O . LYS A 1 111 ? 17.353 3.441 -13.107 1.00 76.81 111 LYS A O 1
ATOM 890 N N . VAL A 1 112 ? 16.706 1.862 -11.642 1.00 77.88 112 VAL A N 1
ATOM 891 C CA . VAL A 1 112 ? 17.821 0.937 -11.901 1.00 77.88 112 VAL A CA 1
ATOM 892 C C . VAL A 1 112 ? 17.586 0.120 -13.175 1.00 77.88 112 VAL A C 1
ATOM 894 O O . VAL A 1 112 ? 18.505 -0.052 -13.973 1.00 77.88 112 VAL A O 1
ATOM 897 N N . ALA A 1 113 ? 16.365 -0.375 -13.386 1.00 75.19 113 ALA A N 1
ATOM 898 C CA . ALA A 1 113 ? 16.012 -1.234 -14.517 1.00 75.19 113 ALA A CA 1
ATOM 899 C C . ALA A 1 113 ? 15.904 -0.477 -15.855 1.00 75.19 113 ALA A C 1
ATOM 901 O O . ALA A 1 113 ? 16.118 -1.072 -16.917 1.00 75.19 113 ALA A O 1
ATOM 902 N N . TYR A 1 114 ? 15.579 0.817 -15.797 1.00 73.31 114 TYR A N 1
ATOM 903 C CA . TYR A 1 114 ? 15.428 1.724 -16.934 1.00 73.31 114 TYR A CA 1
ATOM 904 C C . TYR A 1 114 ? 16.272 2.987 -16.695 1.00 73.31 114 TYR A C 1
ATOM 906 O O . TYR A 1 114 ? 15.735 4.063 -16.422 1.00 73.31 114 TYR A O 1
ATOM 914 N N . PRO A 1 115 ? 17.613 2.870 -16.750 1.00 69.06 115 PRO A N 1
ATOM 915 C CA . PRO A 1 115 ? 18.486 4.013 -16.541 1.00 69.06 115 PRO A CA 1
ATOM 916 C C . PRO A 1 115 ? 18.236 5.055 -17.632 1.00 69.06 115 PRO A C 1
ATOM 918 O O . PRO A 1 115 ? 18.175 4.732 -18.820 1.00 69.06 115 PRO A O 1
ATOM 921 N N . ARG A 1 116 ? 18.101 6.318 -17.224 1.00 65.19 116 ARG A N 1
ATOM 922 C CA . ARG A 1 116 ? 17.890 7.429 -18.155 1.00 65.19 116 ARG A CA 1
ATOM 923 C C . ARG A 1 116 ? 19.123 7.591 -19.058 1.00 65.19 116 ARG A C 1
ATOM 925 O O . ARG A 1 116 ? 20.233 7.674 -18.523 1.00 65.19 116 ARG A O 1
ATOM 932 N N . PRO A 1 117 ? 18.974 7.661 -20.394 1.00 61.03 117 PRO A N 1
ATOM 933 C CA . PRO A 1 117 ? 20.061 8.121 -21.245 1.00 61.03 117 PRO A CA 1
ATOM 934 C C . PRO A 1 117 ? 20.422 9.573 -20.897 1.00 61.03 117 PRO A C 1
ATOM 936 O O . PRO A 1 117 ? 19.574 10.351 -20.446 1.00 61.03 117 PRO A O 1
ATOM 939 N N . CYS A 1 118 ? 21.697 9.928 -21.084 1.00 56.84 118 CYS A N 1
ATOM 940 C CA . CYS A 1 118 ? 22.183 11.291 -20.868 1.00 56.84 118 CYS A CA 1
ATOM 941 C C . CYS A 1 118 ? 21.301 12.273 -21.663 1.00 56.84 118 CYS A C 1
ATOM 943 O O . CYS A 1 118 ? 21.078 12.045 -22.850 1.00 56.84 118 CYS A O 1
ATOM 945 N N . CYS A 1 119 ? 20.813 13.339 -21.017 1.00 54.50 119 CYS A N 1
ATOM 946 C CA . CYS A 1 119 ? 19.929 14.371 -21.595 1.00 54.50 119 CYS A CA 1
ATOM 947 C C . CYS A 1 119 ? 18.439 13.995 -21.793 1.00 54.50 119 CYS A C 1
ATOM 949 O O . CYS A 1 119 ? 17.786 14.544 -22.675 1.00 54.50 119 CYS A O 1
ATOM 951 N N . THR A 1 120 ? 17.876 13.080 -20.989 1.00 54.84 120 THR A N 1
ATOM 952 C CA . THR A 1 120 ? 16.414 12.841 -20.954 1.00 54.84 120 THR A CA 1
ATOM 953 C C . THR A 1 120 ? 15.854 12.864 -19.530 1.00 54.84 120 THR A C 1
ATOM 955 O O . THR A 1 120 ? 16.394 12.237 -18.610 1.00 54.84 120 THR A O 1
ATOM 958 N N . LEU A 1 121 ? 14.734 13.563 -19.333 1.00 53.41 121 LEU A N 1
ATOM 959 C CA . LEU A 1 121 ? 13.976 13.579 -18.083 1.00 53.41 121 LEU A CA 1
ATOM 960 C C . LEU A 1 121 ? 12.922 12.459 -18.117 1.00 53.41 121 LEU A C 1
ATOM 962 O O . LEU A 1 121 ? 11.784 12.651 -18.515 1.00 53.41 121 LEU A O 1
ATOM 966 N N . GLY A 1 122 ? 13.280 11.244 -17.702 1.00 52.31 122 GLY A N 1
ATOM 967 C CA . GLY A 1 122 ? 12.301 10.154 -17.574 1.00 52.31 122 GLY A CA 1
ATOM 968 C C . GLY A 1 122 ? 11.466 10.272 -16.295 1.00 52.31 122 GLY A C 1
ATOM 969 O O . GLY A 1 122 ? 12.012 10.083 -15.210 1.00 52.31 122 GLY A O 1
ATOM 970 N N . SER A 1 123 ? 10.165 10.553 -16.368 1.00 53.84 123 SER A N 1
ATOM 971 C CA . SER A 1 123 ? 9.275 10.493 -15.201 1.00 53.84 123 SER A CA 1
ATOM 972 C C . SER A 1 123 ? 8.583 9.138 -15.152 1.00 53.84 123 SER A C 1
ATOM 974 O O . SER A 1 123 ? 7.774 8.798 -16.006 1.00 53.84 123 SER A O 1
ATOM 976 N N . ILE A 1 124 ? 8.844 8.379 -14.101 1.00 55.78 124 ILE A N 1
ATOM 977 C CA . ILE A 1 124 ? 8.027 7.217 -13.761 1.00 55.78 124 ILE A CA 1
ATOM 978 C C . ILE A 1 124 ? 6.747 7.745 -13.099 1.00 55.78 124 ILE A C 1
ATOM 980 O O . ILE A 1 124 ? 6.838 8.623 -12.235 1.00 55.78 124 ILE A O 1
ATOM 984 N N . ARG A 1 125 ? 5.564 7.307 -13.548 1.00 58.69 125 ARG A N 1
ATOM 985 C CA . ARG A 1 125 ? 4.279 7.789 -13.018 1.00 58.69 125 ARG A CA 1
ATOM 986 C C . ARG A 1 125 ? 3.434 6.650 -12.447 1.00 58.69 125 ARG A C 1
ATOM 988 O O . ARG A 1 125 ? 3.296 5.584 -13.034 1.00 58.69 125 ARG A O 1
ATOM 995 N N . ASN A 1 126 ? 2.855 6.956 -11.283 1.00 53.06 126 ASN A N 1
ATOM 996 C CA . ASN A 1 126 ? 1.755 6.287 -10.588 1.00 53.06 126 ASN A CA 1
ATOM 997 C C . ASN A 1 126 ? 1.767 4.753 -10.571 1.00 53.06 126 ASN A C 1
ATOM 999 O O . ASN A 1 126 ? 0.919 4.109 -11.181 1.00 53.06 126 ASN A O 1
ATOM 1003 N N . HIS A 1 127 ? 2.599 4.170 -9.711 1.00 61.16 127 HIS A N 1
ATOM 1004 C CA . HIS A 1 127 ? 2.373 2.805 -9.240 1.00 61.16 127 HIS A CA 1
ATOM 1005 C C . HIS A 1 127 ? 1.338 2.813 -8.124 1.00 61.16 127 HIS A C 1
ATOM 1007 O O . HIS A 1 127 ? 1.624 3.220 -7.001 1.00 61.16 127 HIS A O 1
ATOM 1013 N N . LYS A 1 128 ? 0.122 2.326 -8.393 1.00 67.38 128 LYS A N 1
ATOM 1014 C CA . LYS A 1 128 ? -0.853 2.030 -7.327 1.00 67.38 128 LYS A CA 1
ATOM 1015 C C . LYS A 1 128 ? -0.477 0.728 -6.612 1.00 67.38 128 LYS A C 1
ATOM 1017 O O . LYS A 1 128 ? -1.272 -0.203 -6.550 1.00 67.38 128 LYS A O 1
AT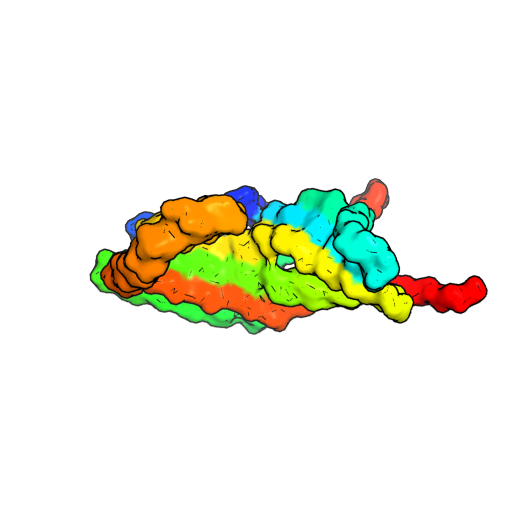OM 1022 N N . ALA A 1 129 ? 0.744 0.655 -6.088 1.00 81.38 129 ALA A N 1
ATOM 1023 C CA . ALA A 1 129 ? 1.228 -0.464 -5.288 1.00 81.38 129 ALA A CA 1
ATOM 1024 C C . ALA A 1 129 ? 0.881 -0.241 -3.811 1.00 81.38 129 ALA A C 1
ATOM 1026 O O . ALA A 1 129 ? 1.750 -0.188 -2.943 1.00 81.38 129 ALA A O 1
ATOM 1027 N N . LEU A 1 130 ? -0.413 -0.038 -3.560 1.00 87.06 130 LEU A N 1
ATOM 1028 C CA . LEU A 1 130 ? -0.960 0.250 -2.243 1.00 87.06 130 LEU A CA 1
ATOM 1029 C C . LEU A 1 130 ? -1.808 -0.928 -1.774 1.00 87.06 130 LEU A C 1
ATOM 1031 O O . LEU A 1 130 ? -2.731 -1.352 -2.475 1.00 87.06 130 LEU A O 1
ATOM 1035 N N . LEU A 1 131 ? -1.530 -1.401 -0.565 1.00 89.88 131 LEU A N 1
ATOM 1036 C CA . LEU A 1 131 ? -2.393 -2.318 0.167 1.00 89.88 131 LEU A CA 1
ATOM 1037 C C . LEU A 1 131 ? -3.009 -1.569 1.348 1.00 89.88 131 LEU A C 1
ATOM 1039 O O . LEU A 1 131 ? -2.295 -0.963 2.146 1.00 89.88 131 LEU A O 1
ATOM 1043 N N . PHE A 1 132 ? -4.332 -1.621 1.457 1.00 92.31 132 PHE A N 1
ATOM 1044 C CA . PHE A 1 132 ? -5.066 -1.030 2.569 1.00 92.31 132 PHE A CA 1
ATOM 1045 C C . PHE A 1 132 ? -5.645 -2.115 3.473 1.00 92.31 132 PHE A C 1
ATOM 1047 O O . PHE A 1 132 ? -6.289 -3.038 2.984 1.00 92.31 132 PHE A O 1
ATOM 1054 N N . ILE A 1 133 ? -5.470 -1.974 4.783 1.00 94.19 133 ILE A N 1
ATOM 1055 C CA . ILE A 1 133 ? -6.092 -2.826 5.803 1.00 94.19 133 ILE A CA 1
ATOM 1056 C C . ILE A 1 133 ? -6.846 -1.897 6.756 1.00 94.19 133 ILE A C 1
ATOM 1058 O O . ILE A 1 133 ? -6.233 -1.033 7.383 1.00 94.19 133 ILE A O 1
ATOM 1062 N N . THR A 1 134 ? -8.172 -1.992 6.829 1.00 95.69 134 THR A N 1
ATOM 1063 C CA . THR A 1 134 ? -8.986 -0.986 7.535 1.00 95.69 134 THR A CA 1
ATOM 1064 C C . THR A 1 134 ? -10.297 -1.556 8.070 1.00 95.69 134 THR A C 1
ATOM 1066 O O . THR A 1 134 ? -10.838 -2.503 7.513 1.00 95.69 134 THR A O 1
ATOM 1069 N N . ASN A 1 135 ? -10.829 -0.955 9.134 1.00 94.38 135 ASN A N 1
ATOM 1070 C CA . ASN A 1 135 ? -12.202 -1.168 9.612 1.00 94.38 135 ASN A CA 1
ATOM 1071 C C . ASN A 1 135 ? -13.137 0.015 9.279 1.00 94.38 135 ASN A C 1
ATOM 1073 O O . ASN A 1 135 ? -14.225 0.145 9.839 1.00 94.38 135 ASN A O 1
ATOM 1077 N N . TYR A 1 136 ? -12.680 0.920 8.413 1.00 89.56 136 TYR A N 1
ATOM 1078 C CA . TYR A 1 136 ? -13.356 2.150 8.015 1.00 89.56 136 TYR A CA 1
ATOM 1079 C C . TYR A 1 136 ? -13.198 2.343 6.497 1.00 89.56 136 TYR A C 1
ATOM 1081 O O . TYR A 1 136 ? -13.266 1.386 5.729 1.00 89.56 136 TYR A O 1
ATOM 1089 N N . ASP A 1 137 ? -12.983 3.578 6.054 1.00 86.31 137 ASP A N 1
ATOM 1090 C CA . ASP A 1 137 ? -12.765 3.945 4.665 1.00 86.31 137 ASP A CA 1
ATOM 1091 C C . ASP A 1 137 ? -11.286 4.219 4.374 1.00 86.31 137 ASP A C 1
ATOM 1093 O O . ASP A 1 137 ? -10.580 4.897 5.138 1.00 86.31 137 ASP A O 1
ATOM 1097 N N . LYS A 1 138 ? -10.865 3.820 3.169 1.00 86.06 138 LYS A N 1
ATOM 1098 C CA . LYS A 1 138 ? -9.632 4.308 2.541 1.00 86.06 138 LYS A CA 1
ATOM 1099 C C . LYS A 1 138 ? -9.592 5.839 2.549 1.00 86.06 138 LYS A C 1
ATOM 1101 O O . LYS A 1 138 ? -10.638 6.480 2.391 1.00 86.06 138 LYS A O 1
ATOM 1106 N N . PRO A 1 139 ? -8.403 6.449 2.669 1.00 83.25 139 PRO A N 1
ATOM 1107 C CA . PRO A 1 139 ? -8.269 7.878 2.464 1.00 83.25 139 PRO A CA 1
ATOM 1108 C C . PRO A 1 139 ? -8.737 8.210 1.045 1.00 83.25 139 PRO A C 1
ATOM 1110 O O . PRO A 1 139 ? -8.155 7.778 0.051 1.00 83.25 139 PRO A O 1
ATOM 1113 N N . LYS A 1 140 ? -9.843 8.947 0.951 1.00 79.06 140 LYS A N 1
ATOM 1114 C CA . LYS A 1 140 ? -10.339 9.451 -0.323 1.00 79.06 140 LYS A CA 1
ATOM 1115 C C . LYS A 1 140 ? -9.485 10.646 -0.716 1.00 79.06 140 LYS A C 1
ATOM 1117 O O . LYS A 1 140 ? -9.479 11.660 -0.013 1.00 79.06 140 LYS A O 1
ATOM 1122 N N . ASN A 1 141 ? -8.839 10.554 -1.873 1.00 67.31 141 ASN A N 1
ATOM 1123 C CA . ASN A 1 141 ? -8.350 11.726 -2.586 1.00 67.31 141 ASN A CA 1
ATOM 1124 C C . ASN A 1 141 ? -9.571 12.461 -3.149 1.00 67.31 141 ASN A C 1
ATOM 1126 O O . ASN A 1 141 ? -9.869 12.391 -4.336 1.00 67.31 141 ASN A O 1
ATOM 1130 N N . CYS A 1 142 ? -10.335 13.137 -2.290 1.00 55.62 142 CYS A N 1
ATOM 1131 C CA . CYS A 1 142 ? -11.559 13.842 -2.686 1.00 55.62 142 CYS A CA 1
ATOM 1132 C C . CYS A 1 142 ? -11.290 15.016 -3.650 1.00 55.62 142 CYS A C 1
ATOM 1134 O O . CYS A 1 142 ? -12.215 15.740 -4.002 1.00 55.62 142 CYS A O 1
ATOM 1136 N N . PHE A 1 143 ? -10.028 15.236 -4.033 1.00 55.53 143 PHE A N 1
ATOM 1137 C CA . PHE A 1 143 ? -9.545 16.460 -4.652 1.00 55.53 143 PHE A CA 1
ATOM 1138 C C . PHE A 1 143 ? -8.485 16.229 -5.734 1.00 55.53 143 PHE A C 1
ATOM 1140 O O . PHE A 1 143 ? -7.710 17.145 -6.017 1.00 55.53 143 PHE A O 1
ATOM 1147 N N . ASP A 1 144 ? -8.458 15.048 -6.361 1.00 57.03 144 ASP A N 1
ATOM 1148 C CA . ASP A 1 144 ? -7.735 14.833 -7.626 1.00 57.03 144 ASP A CA 1
ATOM 1149 C C . ASP A 1 144 ? -8.483 15.579 -8.754 1.00 57.03 144 ASP A C 1
ATOM 1151 O O . ASP A 1 144 ? -9.085 15.004 -9.658 1.00 57.03 144 ASP A O 1
ATOM 1155 N N . CYS A 1 145 ? -8.536 16.9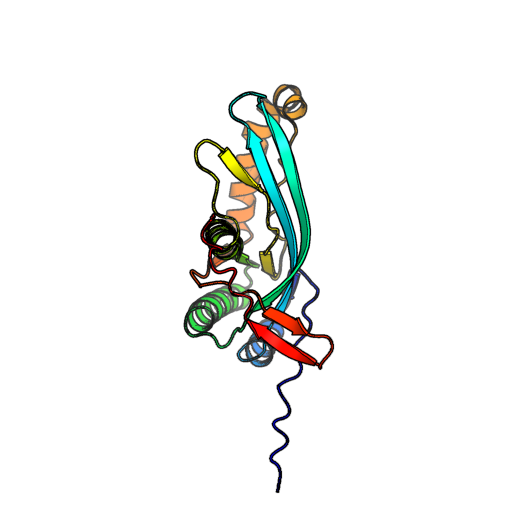03 -8.629 1.00 55.34 145 CYS A N 1
ATOM 1156 C CA . CYS A 1 145 ? -9.280 17.815 -9.477 1.00 55.34 145 CYS A CA 1
ATOM 1157 C C . CYS A 1 145 ? -8.375 18.309 -10.609 1.00 55.34 145 CYS A C 1
ATOM 1159 O O . CYS A 1 145 ? -7.255 18.760 -10.364 1.00 55.34 145 CYS A O 1
ATOM 1161 N N . THR A 1 146 ? -8.866 18.291 -11.852 1.00 63.41 146 THR A N 1
ATOM 1162 C CA . THR A 1 146 ? -8.176 18.958 -12.967 1.00 63.41 146 THR A CA 1
ATOM 1163 C C . THR A 1 146 ? -8.096 20.471 -12.726 1.00 63.41 146 THR A C 1
ATOM 1165 O O . THR A 1 146 ? -8.900 21.040 -11.985 1.00 63.41 146 THR A O 1
ATOM 1168 N N . ALA A 1 147 ? -7.130 21.147 -13.358 1.00 70.38 147 ALA A N 1
ATOM 1169 C CA . ALA A 1 147 ? -6.850 22.575 -13.142 1.00 70.38 147 ALA A CA 1
ATOM 1170 C C . ALA A 1 147 ? -8.088 23.493 -13.280 1.00 70.38 147 ALA A C 1
ATOM 1172 O O . ALA A 1 147 ? -8.189 24.517 -12.610 1.00 70.38 147 ALA A O 1
ATOM 1173 N N . ILE A 1 148 ? -9.066 23.095 -14.099 1.00 75.75 148 ILE A N 1
ATOM 1174 C CA . ILE A 1 148 ? -10.332 23.814 -14.298 1.00 75.75 148 ILE A CA 1
ATOM 1175 C C . ILE A 1 148 ? -11.214 23.779 -13.037 1.00 75.75 148 ILE A C 1
ATOM 1177 O O . ILE A 1 148 ? -11.785 24.797 -12.649 1.00 75.75 148 ILE A O 1
ATOM 1181 N N . TRP A 1 149 ? -11.288 22.637 -12.349 1.00 71.19 149 TRP A N 1
ATOM 1182 C CA . TRP A 1 149 ? -12.031 22.508 -11.091 1.00 71.19 149 TRP A CA 1
ATOM 1183 C C . TRP A 1 149 ? -11.379 23.291 -9.957 1.00 71.19 149 TRP A C 1
ATOM 1185 O O . TRP A 1 149 ? -12.078 23.826 -9.103 1.00 71.19 149 TRP A O 1
ATOM 1195 N N . TRP A 1 150 ? -10.055 23.421 -9.975 1.00 73.06 150 TRP A N 1
ATOM 1196 C CA . TRP A 1 150 ? -9.334 24.298 -9.056 1.00 73.06 150 TRP A CA 1
ATOM 1197 C C . TRP A 1 150 ? -9.700 25.772 -9.234 1.00 73.06 150 TRP A C 1
ATOM 1199 O O . TRP A 1 150 ? -9.838 26.485 -8.246 1.00 73.06 150 TRP A O 1
ATOM 1209 N N . LEU A 1 151 ? -9.904 26.231 -10.470 1.00 75.50 151 LEU A N 1
ATOM 1210 C CA . LEU A 1 151 ? -10.291 27.617 -10.730 1.00 75.50 151 LEU A CA 1
ATOM 1211 C C . LEU A 1 151 ? -11.734 27.905 -10.278 1.00 75.50 151 LEU A C 1
ATOM 1213 O O . LEU A 1 151 ? -12.009 28.963 -9.720 1.00 75.50 151 LEU A O 1
ATOM 1217 N N . LEU A 1 152 ? -12.648 26.955 -10.501 1.00 78.19 152 LEU A N 1
ATOM 1218 C CA . LEU A 1 152 ? -14.082 27.128 -10.238 1.00 78.19 152 LEU A CA 1
ATOM 1219 C C . LEU A 1 152 ? -14.491 26.791 -8.796 1.00 78.19 152 LEU A C 1
ATOM 1221 O O . LEU A 1 152 ? -15.378 27.434 -8.242 1.00 78.19 152 LEU A O 1
ATOM 1225 N N . LEU A 1 153 ? -13.850 25.797 -8.177 1.00 78.12 153 LEU A N 1
ATOM 1226 C CA . LEU A 1 153 ? -14.146 25.324 -6.819 1.00 78.12 153 LEU A CA 1
ATOM 1227 C C . LEU A 1 153 ? -12.992 25.538 -5.833 1.00 78.12 153 LEU A C 1
ATOM 1229 O O . LEU A 1 153 ? -13.110 25.123 -4.683 1.00 78.12 153 LEU A O 1
ATOM 1233 N N . GLY A 1 154 ? -11.902 26.201 -6.224 1.00 78.12 154 GLY A N 1
ATOM 1234 C CA . GLY A 1 154 ? -10.723 26.443 -5.378 1.00 78.12 154 GLY A CA 1
ATOM 1235 C C . GLY A 1 154 ? -11.027 27.024 -3.991 1.00 78.12 154 GLY A C 1
ATOM 1236 O O . GLY A 1 154 ? -10.502 26.516 -3.000 1.00 78.12 154 GLY A O 1
ATOM 1237 N N . PRO A 1 155 ? -11.922 28.020 -3.855 1.00 80.75 155 PRO A N 1
ATOM 1238 C CA . PRO A 1 155 ? -12.322 28.520 -2.540 1.00 80.75 155 PRO A CA 1
ATOM 1239 C C . PRO A 1 155 ? -13.060 27.469 -1.695 1.00 80.75 155 PRO A C 1
ATOM 1241 O O . PRO A 1 155 ? -12.810 27.346 -0.498 1.00 80.75 155 PRO A O 1
ATOM 1244 N N . CYS A 1 156 ? -13.923 26.656 -2.312 1.00 80.50 156 CYS A N 1
ATOM 1245 C CA . CYS A 1 156 ? -14.595 25.544 -1.632 1.00 80.50 156 CYS A CA 1
ATOM 1246 C C . CYS A 1 156 ? -13.606 24.423 -1.275 1.00 80.50 156 CYS A C 1
ATOM 1248 O O . CYS A 1 156 ? -13.750 23.776 -0.238 1.00 80.50 156 CYS A O 1
ATOM 1250 N N . TRP A 1 157 ? -12.576 24.213 -2.096 1.00 78.69 157 TRP A N 1
ATOM 1251 C CA . TRP A 1 157 ? -11.477 23.282 -1.843 1.00 78.69 157 TRP A CA 1
ATOM 1252 C C . TRP A 1 157 ? -10.671 23.686 -0.606 1.00 78.69 157 TRP A C 1
ATOM 1254 O O . TRP A 1 157 ? -10.466 22.860 0.285 1.00 78.69 157 TRP A O 1
ATOM 1264 N N . LEU A 1 158 ? -10.303 24.968 -0.500 1.00 80.44 158 LEU A N 1
ATOM 1265 C CA . LEU A 1 158 ? -9.539 25.504 0.633 1.00 80.44 158 LEU A CA 1
ATOM 1266 C C . LEU A 1 158 ? -10.238 25.285 1.978 1.00 80.44 158 LEU A C 1
ATOM 1268 O O . LEU A 1 158 ? -9.563 25.173 2.995 1.00 80.44 158 LEU A O 1
ATOM 1272 N N . VAL A 1 159 ? -11.569 25.198 1.989 1.00 83.19 159 VAL A N 1
ATOM 1273 C CA . VAL A 1 159 ? -12.353 24.926 3.201 1.00 83.19 159 VAL A CA 1
ATOM 1274 C C . VAL A 1 159 ? -12.599 23.428 3.387 1.00 83.19 159 VAL A C 1
ATOM 1276 O O . VAL A 1 159 ? -12.405 22.895 4.479 1.00 83.19 159 VAL A O 1
ATOM 1279 N N . SER A 1 160 ? -12.999 22.717 2.334 1.00 84.06 160 SER A N 1
ATOM 1280 C CA . SER A 1 160 ? -13.387 21.304 2.427 1.00 84.06 160 SER A CA 1
ATOM 1281 C C . SER A 1 160 ? -12.211 20.365 2.698 1.00 84.06 160 SER A C 1
ATOM 1283 O O . SER A 1 160 ? -12.361 19.435 3.489 1.00 84.06 160 SER A O 1
ATOM 1285 N N . ALA A 1 161 ? -11.034 20.612 2.119 1.00 82.19 161 ALA A N 1
ATOM 1286 C CA . ALA A 1 161 ? -9.853 19.777 2.323 1.00 82.19 161 ALA A CA 1
ATOM 1287 C C . ALA A 1 161 ? -9.360 19.747 3.784 1.00 82.19 161 ALA A C 1
ATOM 1289 O O . ALA A 1 161 ? -9.218 18.647 4.335 1.00 82.19 161 ALA A O 1
ATOM 1290 N N . PRO A 1 162 ? -9.137 20.890 4.469 1.00 85.38 162 PRO A N 1
ATOM 1291 C CA . PRO A 1 162 ? -8.766 20.865 5.881 1.00 85.38 162 PRO A CA 1
ATOM 1292 C C . PRO A 1 162 ? -9.895 20.331 6.767 1.00 85.38 162 PRO A C 1
ATOM 1294 O O . PRO A 1 162 ? -9.608 19.590 7.705 1.00 85.38 162 PRO A O 1
ATOM 1297 N N . CYS A 1 163 ? -11.165 20.621 6.451 1.00 88.19 163 CYS A N 1
ATOM 1298 C CA . CYS A 1 163 ? -12.302 20.056 7.185 1.00 88.19 163 CYS A CA 1
ATOM 1299 C C . CYS A 1 163 ? -12.337 18.525 7.093 1.00 88.19 163 CYS A C 1
ATOM 1301 O O . CYS A 1 163 ? -12.503 17.856 8.110 1.00 88.19 163 CYS A O 1
ATOM 1303 N N . TYR A 1 164 ? -12.119 17.959 5.902 1.00 88.19 164 TYR A N 1
ATOM 1304 C CA . TYR A 1 164 ? -12.022 16.513 5.706 1.00 88.19 164 TYR A CA 1
ATOM 1305 C C . TYR A 1 164 ? -10.846 15.916 6.483 1.00 88.19 164 TYR A C 1
ATOM 1307 O O . TYR A 1 164 ? -11.009 14.901 7.158 1.00 88.19 164 TYR A O 1
ATOM 1315 N N . LYS A 1 165 ? -9.673 16.560 6.438 1.00 85.75 165 LYS A N 1
ATOM 1316 C CA . LYS A 1 165 ? -8.486 16.097 7.166 1.00 85.75 165 LYS A CA 1
ATOM 1317 C C . LYS A 1 165 ? -8.722 16.080 8.678 1.00 85.75 165 LYS A C 1
ATOM 1319 O O . LYS A 1 165 ? -8.396 15.095 9.331 1.00 85.75 165 LYS A O 1
ATOM 1324 N N . LEU A 1 166 ? -9.332 17.134 9.225 1.00 89.38 166 LEU A N 1
ATOM 1325 C CA . LEU A 1 166 ? -9.715 17.202 10.637 1.00 89.38 166 LEU A CA 1
ATOM 1326 C C . LEU A 1 166 ? -10.734 16.118 10.989 1.00 89.38 166 LEU A C 1
ATOM 1328 O O . LEU A 1 166 ? -10.515 15.359 11.927 1.00 89.38 166 LEU A O 1
ATOM 1332 N N . TYR A 1 167 ? -11.813 16.006 10.213 1.00 91.25 167 TYR A N 1
ATOM 1333 C CA . TYR A 1 167 ? -12.833 14.975 10.397 1.00 91.25 167 TYR A CA 1
ATOM 1334 C C . TYR A 1 167 ? -12.222 13.570 10.425 1.00 91.25 167 TYR A C 1
ATOM 1336 O O . TYR A 1 167 ? -12.518 12.787 11.328 1.00 91.25 167 TYR A O 1
ATOM 1344 N N . ARG A 1 168 ? -11.336 13.264 9.470 1.00 91.12 168 ARG A N 1
ATOM 1345 C CA . ARG A 1 168 ? -10.664 11.968 9.400 1.00 91.12 168 ARG A CA 1
ATOM 1346 C C . ARG A 1 168 ? -9.766 11.747 10.608 1.00 91.12 168 ARG A C 1
ATOM 1348 O O . ARG A 1 168 ? -9.909 10.708 11.232 1.00 91.12 168 ARG A O 1
ATOM 1355 N N . ASN A 1 169 ? -8.959 12.731 11.003 1.00 87.50 169 ASN A N 1
ATOM 1356 C CA . ASN A 1 169 ? -8.106 12.631 12.192 1.00 87.50 169 ASN A CA 1
ATOM 1357 C C . ASN A 1 169 ? -8.896 12.346 13.484 1.00 87.50 169 ASN A C 1
ATOM 1359 O O . ASN A 1 169 ? -8.368 11.705 14.386 1.00 87.50 169 ASN A O 1
ATOM 1363 N N . PHE A 1 170 ? -10.150 12.803 13.587 1.00 90.00 170 PHE A N 1
ATOM 1364 C CA . PHE A 1 170 ? -11.015 12.493 14.733 1.00 90.00 170 PHE A CA 1
ATOM 1365 C C . PHE A 1 170 ? -11.676 11.115 14.658 1.00 90.00 170 PHE A C 1
ATOM 1367 O O . PHE A 1 170 ? -12.071 10.575 15.689 1.00 90.00 170 PHE A O 1
ATOM 1374 N N . LYS A 1 171 ? -11.868 10.570 13.454 1.00 91.69 171 LYS A N 1
ATOM 1375 C CA . LYS A 1 171 ? -12.616 9.324 13.243 1.00 91.69 171 LYS A CA 1
ATOM 1376 C C . LYS A 1 171 ? -11.726 8.111 13.038 1.00 91.69 171 LYS A C 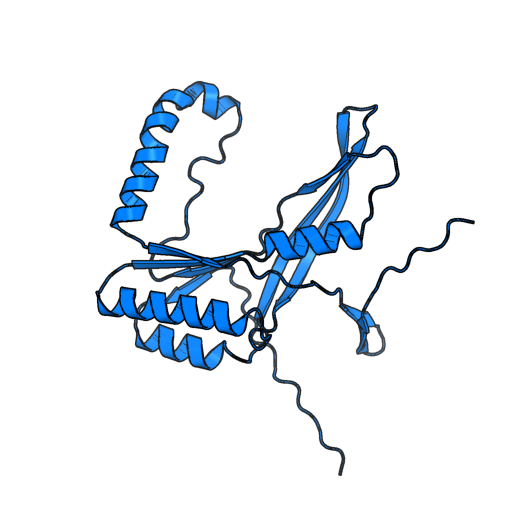1
ATOM 1378 O O . LYS A 1 171 ? -12.110 7.034 13.467 1.00 91.69 171 LYS A O 1
ATOM 1383 N N . CYS A 1 172 ? -10.583 8.275 12.388 1.00 93.12 172 CYS A N 1
ATOM 1384 C CA . CYS A 1 172 ? -9.738 7.194 11.915 1.00 93.12 172 CYS A CA 1
ATOM 1385 C C . CYS A 1 172 ? -8.265 7.534 12.134 1.00 93.12 172 CYS A C 1
ATOM 1387 O O . CYS A 1 172 ? -7.803 8.615 11.773 1.00 93.12 172 CYS A O 1
ATOM 1389 N N . VAL A 1 173 ? -7.516 6.580 12.677 1.00 94.25 173 VAL A N 1
ATOM 1390 C CA . VAL A 1 173 ? -6.060 6.669 12.776 1.00 94.25 173 VAL A CA 1
ATOM 1391 C C . VAL A 1 173 ? -5.446 6.067 11.515 1.00 94.25 173 VAL A C 1
ATOM 1393 O O . VAL A 1 173 ? -5.591 4.873 11.250 1.00 94.25 173 VAL A O 1
ATOM 1396 N N . ASP A 1 174 ? -4.769 6.897 10.728 1.00 93.38 174 ASP A N 1
ATOM 1397 C CA . ASP A 1 174 ? -4.043 6.458 9.537 1.00 93.38 174 ASP A CA 1
ATOM 1398 C C . ASP A 1 174 ? -2.615 6.024 9.912 1.00 93.38 174 ASP A C 1
ATOM 1400 O O . ASP A 1 174 ? -1.841 6.803 10.470 1.00 93.38 174 ASP A O 1
ATOM 1404 N N . ILE A 1 175 ? -2.258 4.781 9.588 1.00 94.25 175 ILE A N 1
ATOM 1405 C CA . ILE A 1 175 ? -0.935 4.190 9.826 1.00 94.25 175 ILE A CA 1
ATOM 1406 C C . ILE A 1 175 ? -0.289 3.954 8.461 1.00 94.25 175 ILE A C 1
ATOM 1408 O O . ILE A 1 175 ? -0.817 3.188 7.659 1.00 94.25 175 ILE A O 1
ATOM 1412 N N . LYS A 1 176 ? 0.848 4.595 8.173 1.00 93.31 176 LYS A N 1
ATOM 1413 C CA . LYS A 1 176 ? 1.552 4.432 6.891 1.00 93.31 176 LYS A CA 1
ATOM 1414 C C . LYS A 1 176 ? 2.815 3.590 7.058 1.00 93.31 176 LYS A C 1
ATOM 1416 O O . LYS A 1 176 ? 3.644 3.893 7.911 1.00 93.31 176 LYS A O 1
ATOM 1421 N N . ILE A 1 177 ? 2.973 2.586 6.201 1.00 92.88 177 ILE A N 1
ATOM 1422 C CA . ILE A 1 177 ? 4.162 1.739 6.078 1.00 92.88 177 ILE A CA 1
ATOM 1423 C C . ILE A 1 177 ? 4.757 1.963 4.689 1.00 92.88 177 ILE A C 1
ATOM 1425 O O . ILE A 1 177 ? 4.021 1.973 3.704 1.00 92.88 177 ILE A O 1
ATOM 1429 N N . CYS A 1 178 ? 6.067 2.176 4.602 1.00 90.44 178 CYS A N 1
ATOM 1430 C CA . CYS A 1 178 ? 6.787 2.374 3.341 1.00 90.44 178 CYS A CA 1
ATOM 1431 C C . CYS A 1 178 ? 8.047 1.500 3.370 1.00 90.44 178 CYS A C 1
ATOM 1433 O O . CYS A 1 178 ? 9.103 2.008 3.748 1.00 90.44 178 CYS A O 1
ATOM 1435 N N . PRO A 1 1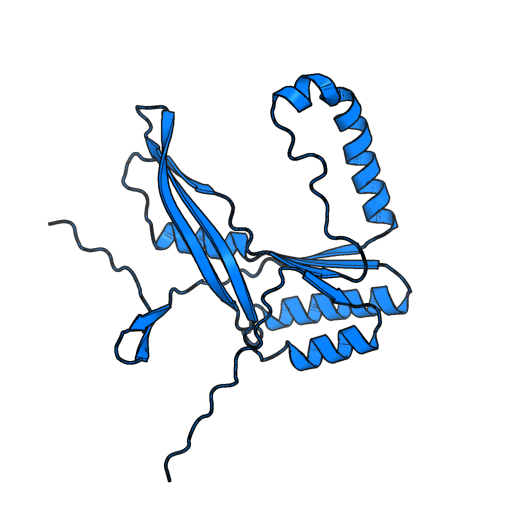79 ? 7.943 0.205 3.023 1.00 85.56 179 PRO A N 1
ATOM 1436 C CA . PRO A 1 179 ? 9.070 -0.708 3.146 1.00 85.56 179 PRO A CA 1
ATOM 1437 C C . PRO A 1 179 ? 10.202 -0.292 2.201 1.00 85.56 179 PRO A C 1
ATOM 1439 O O . PRO A 1 179 ? 10.004 -0.216 0.987 1.00 85.56 179 PRO A O 1
ATOM 1442 N N . ASP A 1 180 ? 11.388 -0.044 2.751 1.00 83.00 180 ASP A N 1
ATOM 1443 C CA . ASP A 1 180 ? 12.594 0.278 1.981 1.00 83.00 180 ASP A CA 1
ATOM 1444 C C . ASP A 1 180 ? 13.325 -1.012 1.591 1.00 83.00 180 ASP A C 1
ATOM 1446 O O . ASP A 1 180 ? 14.148 -1.537 2.343 1.00 83.00 180 ASP A O 1
ATOM 1450 N N . ILE A 1 181 ? 12.925 -1.610 0.465 1.00 81.81 181 ILE A N 1
ATOM 1451 C CA . ILE A 1 181 ? 13.373 -2.948 0.058 1.00 81.81 181 ILE A CA 1
ATOM 1452 C C . ILE A 1 181 ? 13.687 -2.968 -1.430 1.00 81.81 181 ILE A C 1
ATOM 1454 O O . ILE A 1 181 ? 12.966 -2.406 -2.253 1.00 81.81 181 ILE A O 1
ATOM 1458 N N . ALA A 1 182 ? 14.748 -3.687 -1.789 1.00 82.00 182 ALA A N 1
ATOM 1459 C CA . ALA A 1 182 ? 15.092 -3.924 -3.179 1.00 82.00 182 ALA A CA 1
ATOM 1460 C C . ALA A 1 182 ? 14.023 -4.788 -3.874 1.00 82.00 182 ALA A C 1
ATOM 1462 O O . ALA A 1 182 ? 13.807 -5.947 -3.516 1.00 82.00 182 ALA A O 1
ATOM 1463 N N . VAL A 1 183 ? 13.379 -4.237 -4.905 1.00 81.75 183 VAL A N 1
ATOM 1464 C CA . VAL A 1 183 ? 12.465 -4.995 -5.769 1.00 81.75 183 VAL A CA 1
ATOM 1465 C C . VAL A 1 183 ? 13.270 -5.732 -6.836 1.00 81.75 183 VAL A C 1
ATOM 1467 O O . VAL A 1 183 ? 14.186 -5.182 -7.449 1.00 81.75 183 VAL A O 1
ATOM 1470 N N . VAL A 1 184 ? 12.901 -6.988 -7.079 1.00 82.12 184 VAL A N 1
ATOM 1471 C CA . VAL A 1 184 ? 13.558 -7.874 -8.041 1.00 82.12 184 VAL A CA 1
ATOM 1472 C C . VAL A 1 184 ? 12.547 -8.347 -9.081 1.00 82.12 184 VAL A C 1
ATOM 1474 O O . VAL A 1 184 ? 11.445 -8.781 -8.744 1.00 82.12 184 VAL A O 1
ATOM 1477 N N . ARG A 1 185 ? 12.927 -8.317 -10.365 1.00 79.62 185 ARG A N 1
ATOM 1478 C CA . ARG A 1 185 ? 12.089 -8.842 -11.450 1.00 79.62 185 ARG A CA 1
ATOM 1479 C C . ARG A 1 185 ? 12.374 -10.322 -11.669 1.00 79.62 185 ARG A C 1
ATOM 1481 O O . ARG A 1 185 ? 13.475 -10.696 -12.061 1.00 79.62 185 ARG A O 1
ATOM 1488 N N . ARG A 1 186 ? 11.349 -11.157 -11.523 1.00 80.06 186 ARG A N 1
ATOM 1489 C CA . ARG A 1 186 ? 11.398 -12.579 -11.888 1.00 80.06 186 ARG A CA 1
ATOM 1490 C C . ARG A 1 186 ? 10.543 -12.823 -13.124 1.00 80.06 186 ARG A C 1
ATOM 1492 O O . ARG A 1 186 ? 9.464 -12.254 -13.253 1.00 80.06 186 ARG A O 1
ATOM 1499 N N . THR A 1 187 ? 11.040 -13.634 -14.052 1.00 75.56 187 THR A N 1
ATOM 1500 C CA . THR A 1 187 ? 10.288 -14.065 -15.240 1.00 75.56 187 THR A CA 1
ATOM 1501 C C . THR A 1 187 ? 10.253 -15.585 -15.282 1.00 75.56 187 THR A C 1
ATOM 1503 O O . THR A 1 187 ? 11.256 -16.244 -15.005 1.00 75.56 187 THR A O 1
ATOM 1506 N N . ILE A 1 188 ? 9.087 -16.135 -15.611 1.00 76.19 188 ILE A N 1
ATOM 1507 C CA . ILE A 1 188 ? 8.899 -17.572 -15.793 1.00 76.19 188 ILE A CA 1
ATOM 1508 C C . ILE A 1 188 ? 9.240 -17.891 -17.247 1.00 76.19 188 ILE A C 1
ATOM 1510 O O . ILE A 1 188 ? 8.630 -17.348 -18.168 1.00 76.19 188 ILE A O 1
ATOM 1514 N N . LEU A 1 189 ? 10.245 -18.737 -17.457 1.00 76.75 189 LEU A N 1
ATOM 1515 C CA . LEU A 1 189 ? 10.592 -19.226 -18.787 1.00 76.75 189 LEU A CA 1
ATOM 1516 C C . LEU A 1 189 ? 9.564 -20.263 -19.269 1.00 76.75 189 LEU A C 1
ATOM 1518 O O . LEU A 1 189 ? 8.950 -20.936 -18.441 1.00 76.75 189 LEU A O 1
ATOM 1522 N N . PRO A 1 190 ? 9.446 -20.498 -20.592 1.00 77.81 190 PRO A N 1
ATOM 1523 C CA . PRO A 1 190 ? 8.608 -21.572 -21.139 1.00 77.81 190 PRO A CA 1
ATOM 1524 C C . PRO A 1 190 ? 8.929 -22.960 -20.565 1.00 77.81 190 PRO A C 1
ATOM 1526 O O . PRO A 1 190 ? 8.075 -23.836 -20.535 1.00 77.81 190 PRO A O 1
ATOM 1529 N N . SER A 1 191 ? 10.153 -23.154 -20.065 1.00 80.19 191 SER A N 1
ATOM 1530 C CA . SER A 1 191 ? 10.589 -24.378 -19.390 1.00 80.19 191 SER A CA 1
ATOM 1531 C C . SER A 1 191 ? 10.075 -24.521 -17.947 1.00 80.19 191 SER A C 1
ATOM 1533 O O . SER A 1 191 ? 10.535 -25.411 -17.237 1.00 80.19 191 SER A O 1
ATOM 1535 N N . GLY A 1 192 ? 9.248 -23.593 -17.457 1.00 77.31 192 GLY A N 1
ATOM 1536 C CA . GLY A 1 192 ? 8.789 -23.530 -16.065 1.00 77.31 192 GLY A CA 1
ATOM 1537 C C . GLY A 1 192 ? 9.844 -23.050 -15.059 1.00 77.31 192 GLY A C 1
ATOM 1538 O O . GLY A 1 192 ? 9.560 -22.961 -13.869 1.00 77.31 192 GLY A O 1
ATOM 1539 N N . LYS A 1 193 ? 11.062 -22.713 -15.508 1.00 75.31 193 LYS A N 1
ATOM 1540 C CA . LYS A 1 193 ? 12.120 -22.200 -14.626 1.00 75.31 193 LYS A CA 1
ATOM 1541 C C . LYS A 1 193 ? 11.880 -20.725 -14.323 1.00 75.31 193 LYS A C 1
ATOM 1543 O O . LYS A 1 193 ? 11.671 -19.931 -15.240 1.00 75.31 193 LYS A O 1
ATOM 1548 N N . ILE A 1 194 ? 11.958 -20.363 -13.048 1.00 76.19 194 ILE A N 1
ATOM 1549 C CA . ILE A 1 194 ? 11.933 -18.970 -12.603 1.00 76.19 194 ILE A CA 1
ATOM 1550 C C . ILE A 1 194 ? 13.359 -18.439 -12.689 1.00 76.19 194 ILE A C 1
ATOM 1552 O O . ILE A 1 194 ? 14.265 -18.993 -12.069 1.00 76.19 194 ILE A O 1
ATOM 1556 N N . VAL A 1 195 ? 13.558 -17.379 -13.466 1.00 76.88 195 VAL A N 1
ATOM 1557 C CA . VAL A 1 195 ? 14.860 -16.723 -13.603 1.00 76.88 195 VAL A CA 1
ATOM 1558 C C . VAL A 1 195 ? 14.739 -15.283 -13.135 1.00 76.88 195 VAL A C 1
ATOM 1560 O O . VAL A 1 195 ? 13.787 -14.571 -13.476 1.00 76.88 195 VAL A O 1
ATOM 1563 N N . GLU A 1 196 ? 15.704 -14.866 -12.325 1.00 74.25 196 GLU A N 1
ATOM 1564 C CA . GLU A 1 196 ? 15.877 -13.472 -11.953 1.00 74.25 196 GLU A CA 1
ATOM 1565 C C . GLU A 1 196 ? 16.414 -12.697 -13.156 1.00 74.25 196 GLU A C 1
ATOM 1567 O O . GLU A 1 196 ? 17.460 -13.022 -13.718 1.00 74.25 196 GLU A O 1
ATOM 1572 N N . VAL A 1 197 ? 15.655 -11.698 -13.601 1.00 63.84 197 VAL A N 1
ATOM 1573 C CA . VAL A 1 197 ? 16.011 -10.892 -14.764 1.00 63.84 197 VAL A CA 1
ATOM 1574 C C . VAL A 1 197 ? 16.686 -9.627 -14.276 1.00 63.84 197 VAL A C 1
ATOM 1576 O O . VAL A 1 197 ? 16.053 -8.584 -14.097 1.00 63.84 197 VAL A O 1
ATOM 1579 N N . THR A 1 198 ? 17.998 -9.713 -14.112 1.00 62.09 198 THR A N 1
ATOM 1580 C CA . THR A 1 198 ? 18.842 -8.531 -13.983 1.00 62.09 198 THR A CA 1
ATOM 1581 C C . THR A 1 198 ? 19.134 -8.028 -15.390 1.00 62.09 198 THR A C 1
ATOM 1583 O O . THR A 1 198 ? 19.827 -8.687 -16.163 1.00 62.09 198 THR A O 1
ATOM 1586 N N . ARG A 1 199 ? 18.593 -6.863 -15.769 1.00 53.91 199 ARG A N 1
ATOM 1587 C CA . ARG A 1 199 ? 19.040 -6.194 -16.998 1.00 53.91 199 ARG A CA 1
ATOM 1588 C C . ARG A 1 199 ? 20.456 -5.668 -16.758 1.00 53.91 199 ARG A C 1
ATOM 1590 O O . ARG A 1 199 ? 20.636 -4.553 -16.281 1.00 53.91 199 ARG A O 1
ATOM 1597 N N . CYS A 1 200 ? 21.465 -6.485 -17.050 1.00 43.59 200 CYS A N 1
ATOM 1598 C CA . CYS A 1 200 ? 22.838 -6.005 -17.145 1.00 43.59 200 CYS A CA 1
ATOM 1599 C C . CYS A 1 200 ? 22.954 -5.041 -18.331 1.00 43.59 200 CYS A C 1
ATOM 1601 O O . CYS A 1 200 ? 22.357 -5.269 -19.386 1.00 43.59 200 CYS A O 1
ATOM 1603 N N . LYS A 1 201 ? 23.737 -3.969 -18.153 1.00 44.47 201 LYS A N 1
ATOM 1604 C CA . LYS A 1 201 ? 24.164 -3.092 -19.247 1.00 44.47 201 LYS A CA 1
ATOM 1605 C C . LYS A 1 201 ? 24.728 -3.964 -20.370 1.00 44.47 201 LYS A C 1
ATOM 1607 O O . LYS A 1 201 ? 25.736 -4.634 -20.159 1.00 44.47 201 LYS A O 1
ATOM 1612 N N . LEU A 1 202 ? 24.124 -3.923 -21.555 1.00 37.50 202 LEU A N 1
ATOM 1613 C CA . LEU A 1 202 ? 24.902 -4.180 -22.759 1.00 37.50 202 LEU A CA 1
ATOM 1614 C C . LEU A 1 202 ? 25.883 -3.005 -22.861 1.00 37.50 202 LEU A C 1
ATOM 1616 O O . LEU A 1 202 ? 25.424 -1.857 -22.854 1.00 37.50 202 LEU A O 1
ATOM 1620 N N . PRO A 1 203 ? 27.207 -3.233 -22.869 1.00 35.59 203 PRO A N 1
ATOM 1621 C CA . PRO A 1 203 ? 28.118 -2.179 -23.267 1.00 35.59 203 PRO A CA 1
ATOM 1622 C C . PRO A 1 203 ? 27.740 -1.831 -24.705 1.00 35.59 203 PRO A C 1
ATOM 1624 O O . PRO A 1 203 ? 27.846 -2.673 -25.596 1.00 35.59 203 PRO A O 1
ATOM 1627 N N . PHE A 1 204 ? 27.210 -0.624 -24.906 1.00 42.94 204 PHE A N 1
ATOM 1628 C CA . PHE A 1 204 ? 27.085 -0.053 -26.239 1.00 42.94 204 PHE A CA 1
ATOM 1629 C C . PHE A 1 204 ? 28.470 -0.157 -26.888 1.00 42.94 204 PHE A C 1
ATOM 1631 O O . PHE A 1 204 ? 29.431 0.419 -26.377 1.00 42.94 204 PHE A O 1
ATOM 1638 N N . SER A 1 205 ? 28.563 -0.998 -27.919 1.00 34.88 205 SER A N 1
ATOM 1639 C CA . SER A 1 205 ? 29.694 -1.067 -28.846 1.00 34.88 205 SER A CA 1
ATOM 1640 C C . SER A 1 205 ? 29.394 -0.159 -30.025 1.00 34.88 205 SER A C 1
ATOM 1642 O O . SER A 1 205 ? 28.204 -0.123 -30.418 1.00 34.88 205 SER A O 1
#